Protein AF-A0A1Q2C3V3-F1 (afdb_monomer_lite)

Sequence (210 aa):
MADNNYLDQNGVLYLWQKIVAKITNMIVNKVDKVDGKGLSTNDYTTAEKTKLAGIATNANNYSHPTSSGNKHIPSGGSSGQILRWSANGTAVWGSDNNTTYADATQSTHGLMSTTDKKKLDAYPTYSSIQSTYATKSEITNMYKYCGSAASADKLPTTGQRVGDVYNIETASKYGGAGMNVAWNGSTWDPLGEIFSISTITNTWMDTNLT

Secondary structure (DSSP, 8-state):
----SS--HHHHHHHHHHHHHHHHHHHHTPPPP-TT----TT---HHHHHHHHTS-TTTT------SBTTBSS-TT--TTEEEEEEETTEEEEEE-----PPPP-SSS-SSS-HHHHHHHHTSPPHHHHHHHS--HHHHHTS-EEEEEESSGGGS-SSS--TTEEEEESS-BTTBSTTEEEEE-SSSEEESS-----PPPPHHHHHHH--

Organism: Anaerostipes hadrus (NCBI:txid649756)

Foldseek 3Di:
DDPPPDDDPVRVVVVVVVVVVVVVVCVVPDDDDDPPDDPDPDDDDPVVVVVVVPQDDPNPDDDQDPDAVSPLHHPDDDPQWDWDDDDVSDTDIDGNPPPPFDDDDCVDDTPHDVVVVVVVVPDDDPVVCVVVDPDPVRCQQAADEDEEAQAPVRPDPPDAGFRHKYFHQQADPLGHGRWIWTDRPPDTHTPDDHDDDDDDDPVNCVVPVD

Radius of gyration: 63.56 Å; chains: 1; bounding box: 95×58×186 Å

Structure (mmCIF, N/CA/C/O backbone):
data_AF-A0A1Q2C3V3-F1
#
_entry.id   AF-A0A1Q2C3V3-F1
#
loop_
_atom_site.group_PDB
_atom_site.id
_atom_site.type_symbol
_atom_site.label_atom_id
_atom_site.label_alt_id
_atom_site.label_comp_id
_atom_site.label_asym_id
_atom_site.label_entity_id
_atom_site.label_seq_id
_atom_site.pdbx_PDB_ins_code
_atom_site.Cartn_x
_atom_site.Cartn_y
_atom_site.Cartn_z
_atom_site.occupancy
_atom_site.B_iso_or_equiv
_atom_site.auth_seq_id
_atom_site.auth_comp_id
_atom_site.auth_asym_id
_atom_site.auth_atom_id
_atom_site.pdbx_PDB_model_num
ATOM 1 N N . MET A 1 1 ? -5.699 32.181 -117.162 1.00 46.66 1 MET A N 1
ATOM 2 C CA . MET A 1 1 ? -4.359 32.350 -116.564 1.00 46.66 1 MET A CA 1
ATOM 3 C C . MET A 1 1 ? -3.715 30.988 -116.696 1.00 46.66 1 MET A C 1
ATOM 5 O O . MET A 1 1 ? -4.336 30.036 -116.253 1.00 46.66 1 MET A O 1
ATOM 9 N N . ALA A 1 2 ? -2.643 30.851 -117.478 1.00 56.69 2 ALA A N 1
ATOM 10 C CA . ALA A 1 2 ? -2.057 29.536 -117.722 1.00 56.69 2 ALA A CA 1
ATOM 11 C C . ALA A 1 2 ? -1.516 28.996 -116.393 1.00 56.69 2 ALA A C 1
ATOM 13 O O . ALA A 1 2 ? -0.622 29.607 -115.808 1.00 56.69 2 ALA A O 1
ATOM 14 N N . ASP A 1 3 ? -2.104 27.899 -115.918 1.00 54.41 3 ASP A N 1
ATOM 15 C CA . ASP A 1 3 ? -1.594 27.120 -114.796 1.00 54.41 3 ASP A CA 1
ATOM 16 C C . ASP A 1 3 ? -0.246 26.536 -115.221 1.00 54.41 3 ASP A C 1
ATOM 18 O O . ASP A 1 3 ? -0.153 25.469 -115.832 1.00 54.41 3 ASP A O 1
ATOM 22 N N . ASN A 1 4 ? 0.823 27.287 -114.971 1.00 61.41 4 ASN A N 1
ATOM 23 C CA . ASN A 1 4 ? 2.164 26.770 -115.151 1.00 61.41 4 ASN A CA 1
ATOM 24 C C . ASN A 1 4 ? 2.393 25.722 -114.061 1.00 61.41 4 ASN A C 1
ATOM 26 O O . ASN A 1 4 ? 2.666 26.050 -112.910 1.00 61.41 4 ASN A O 1
ATOM 30 N N . ASN A 1 5 ? 2.323 24.450 -114.454 1.00 71.62 5 ASN A N 1
ATOM 31 C CA . ASN A 1 5 ? 2.628 23.278 -113.625 1.00 71.62 5 ASN A CA 1
ATOM 32 C C . ASN A 1 5 ? 4.102 23.202 -113.159 1.00 71.62 5 ASN A C 1
ATOM 34 O O . ASN A 1 5 ? 4.543 22.159 -112.678 1.00 71.62 5 ASN A O 1
ATOM 38 N N . TYR A 1 6 ? 4.883 24.277 -113.315 1.00 77.25 6 TYR A N 1
ATOM 39 C CA . TYR A 1 6 ? 6.323 24.313 -113.078 1.00 77.25 6 TYR A CA 1
ATOM 40 C C . TYR A 1 6 ? 6.751 25.661 -112.482 1.00 77.25 6 TYR A C 1
ATOM 42 O O . TYR A 1 6 ? 6.227 26.712 -112.851 1.00 77.25 6 TYR A O 1
ATOM 50 N N . LEU A 1 7 ? 7.722 25.619 -111.565 1.00 84.38 7 LEU A N 1
ATOM 51 C CA . LEU A 1 7 ? 8.338 26.806 -110.967 1.00 84.38 7 LEU A CA 1
ATOM 52 C C . LEU A 1 7 ? 9.271 27.489 -111.976 1.00 84.38 7 LEU A C 1
ATOM 54 O O . LEU A 1 7 ? 10.021 26.814 -112.681 1.00 84.38 7 LEU A O 1
ATOM 58 N N . ASP A 1 8 ? 9.261 28.821 -112.014 1.00 86.94 8 ASP A N 1
ATOM 59 C CA . ASP A 1 8 ? 10.249 29.591 -112.768 1.00 86.94 8 ASP A CA 1
ATOM 60 C C . ASP A 1 8 ? 11.621 29.587 -112.062 1.00 86.94 8 ASP A C 1
ATOM 62 O O . ASP A 1 8 ? 11.785 29.085 -110.946 1.00 86.94 8 ASP A O 1
ATOM 66 N N . GLN A 1 9 ? 12.642 30.152 -112.708 1.00 88.31 9 GLN A N 1
ATOM 67 C CA . GLN A 1 9 ? 14.006 30.168 -112.171 1.00 88.31 9 GLN A CA 1
ATOM 68 C C . GLN A 1 9 ? 14.102 30.857 -110.795 1.00 88.31 9 GLN A C 1
ATOM 70 O O . GLN A 1 9 ? 14.849 30.398 -109.926 1.00 88.31 9 GLN A O 1
ATOM 75 N N . ASN A 1 10 ? 13.321 31.919 -110.571 1.00 89.25 10 ASN A N 1
ATOM 76 C CA . ASN A 1 10 ? 13.273 32.634 -109.294 1.00 89.25 10 ASN A CA 1
ATOM 77 C C . ASN A 1 10 ? 12.612 31.785 -108.198 1.00 89.25 10 ASN A C 1
ATOM 79 O O . ASN A 1 10 ? 13.105 31.735 -107.069 1.00 89.25 10 ASN A O 1
ATOM 83 N N . GLY A 1 11 ? 11.538 31.069 -108.531 1.00 89.56 11 GLY A N 1
ATOM 84 C CA . GLY A 1 11 ? 10.848 30.137 -107.646 1.00 89.56 11 GLY A CA 1
ATOM 85 C C . GLY A 1 11 ? 11.726 28.952 -107.248 1.00 89.56 11 GLY A C 1
ATOM 86 O O . GLY A 1 11 ? 11.772 28.594 -106.069 1.00 89.56 11 GLY A O 1
ATOM 87 N N . VAL A 1 12 ? 12.488 28.390 -108.194 1.00 91.12 12 VAL A N 1
ATOM 88 C CA . VAL A 1 12 ? 13.479 27.335 -107.914 1.00 91.12 12 VAL A CA 1
ATOM 89 C C . VAL A 1 12 ? 14.574 27.848 -106.974 1.00 91.12 12 VAL A C 1
ATOM 91 O O . VAL A 1 12 ? 14.900 27.175 -105.994 1.00 91.12 12 VAL A O 1
ATOM 94 N N . LEU A 1 13 ? 15.112 29.050 -107.213 1.00 93.94 13 LEU A N 1
ATOM 95 C CA . LEU A 1 13 ? 16.146 29.645 -106.362 1.00 93.94 13 LEU A CA 1
ATOM 96 C C . LEU A 1 13 ? 15.639 29.916 -104.937 1.00 93.94 13 LEU A C 1
ATOM 98 O O . LEU A 1 13 ? 16.328 29.597 -103.967 1.00 93.94 13 LEU A O 1
ATOM 102 N N . TYR A 1 14 ? 14.426 30.455 -104.796 1.00 93.56 14 TYR A N 1
ATOM 103 C CA . TYR A 1 14 ? 13.808 30.699 -103.492 1.00 93.56 14 TYR A CA 1
ATOM 104 C C . TYR A 1 14 ? 13.583 29.396 -102.715 1.00 93.56 14 TYR A C 1
ATOM 106 O O . TYR A 1 14 ? 13.920 29.304 -101.530 1.00 93.56 14 TYR A O 1
ATOM 114 N N . LEU A 1 15 ? 13.058 28.365 -103.385 1.00 93.81 15 LEU A N 1
ATOM 115 C CA . LEU A 1 15 ? 12.857 27.049 -102.786 1.00 93.81 15 LEU A CA 1
ATOM 116 C C . LEU A 1 15 ? 14.189 26.432 -102.341 1.00 93.81 15 LEU A C 1
ATOM 118 O O . LEU A 1 15 ? 14.289 25.946 -101.214 1.00 93.81 15 LEU A O 1
ATOM 122 N N . TRP A 1 16 ? 15.226 26.506 -103.180 1.00 96.00 16 TRP A N 1
ATOM 123 C CA . TRP A 1 16 ? 16.567 26.030 -102.839 1.00 96.00 16 TRP A CA 1
ATOM 124 C C . TRP A 1 16 ? 17.128 26.744 -101.607 1.00 96.00 16 TRP A C 1
ATOM 126 O O . TRP A 1 16 ? 17.559 26.087 -100.661 1.00 96.00 16 TRP A O 1
ATOM 136 N N . GLN A 1 17 ? 17.047 28.076 -101.554 1.00 96.50 17 GLN A N 1
ATOM 137 C CA . GLN A 1 17 ? 17.489 28.850 -100.390 1.00 96.50 17 GLN A CA 1
ATOM 138 C C . GLN A 1 17 ? 16.740 28.451 -99.109 1.00 96.50 17 GLN A C 1
ATOM 140 O O . GLN A 1 17 ? 17.360 28.314 -98.054 1.00 96.50 17 GLN A O 1
ATOM 145 N N . LYS A 1 18 ? 15.425 28.203 -99.185 1.00 95.62 18 LYS A N 1
ATOM 146 C CA . LYS A 1 18 ? 14.621 27.726 -98.045 1.00 95.62 18 LYS A CA 1
ATOM 147 C C . LYS A 1 18 ? 15.026 26.326 -97.585 1.00 95.62 18 LYS A C 1
ATOM 149 O O . LYS A 1 18 ? 15.103 26.091 -96.379 1.00 95.62 18 LYS A O 1
ATOM 154 N N . ILE A 1 19 ? 15.294 25.413 -98.518 1.00 96.25 19 ILE A N 1
ATOM 155 C CA . ILE A 1 19 ? 15.760 24.052 -98.215 1.00 96.25 19 ILE A CA 1
ATOM 156 C C . ILE A 1 19 ? 17.129 24.106 -97.540 1.00 96.25 19 ILE A C 1
ATOM 158 O O . ILE A 1 19 ? 17.296 23.532 -96.465 1.00 96.25 19 ILE A O 1
ATOM 162 N N . VAL A 1 20 ? 18.076 24.844 -98.124 1.00 96.62 20 VAL A N 1
ATOM 163 C CA . VAL A 1 20 ? 19.420 25.027 -97.563 1.00 96.62 20 VAL A CA 1
ATOM 164 C C . VAL A 1 20 ? 19.329 25.617 -96.159 1.00 96.62 20 VAL A C 1
ATOM 166 O O . VAL A 1 20 ? 19.910 25.063 -95.231 1.00 96.62 20 VAL A O 1
ATOM 169 N N . ALA A 1 21 ? 18.536 26.672 -95.958 1.00 96.25 21 ALA A N 1
ATOM 170 C CA . ALA A 1 21 ? 18.349 27.272 -94.639 1.00 96.25 21 ALA A CA 1
ATOM 171 C C . ALA A 1 21 ? 17.779 26.277 -93.611 1.00 96.25 21 ALA A C 1
ATOM 173 O O . ALA A 1 21 ? 18.248 26.228 -92.473 1.00 96.25 21 ALA A O 1
ATOM 174 N N . LYS A 1 22 ? 16.799 25.451 -94.005 1.00 95.94 22 LYS A N 1
ATOM 175 C CA . LYS A 1 22 ? 16.187 24.448 -93.121 1.00 95.94 22 LYS A CA 1
ATOM 176 C C . LYS A 1 22 ? 17.167 23.334 -92.747 1.00 95.94 22 LYS A C 1
ATOM 178 O O . LYS A 1 22 ? 17.246 22.972 -91.576 1.00 95.94 22 LYS A O 1
ATOM 183 N N . ILE A 1 23 ? 17.930 22.827 -93.714 1.00 96.00 23 ILE A N 1
ATOM 184 C CA . ILE A 1 23 ? 18.949 21.795 -93.483 1.00 96.00 23 ILE A CA 1
ATOM 185 C C . ILE A 1 23 ? 20.054 22.337 -92.576 1.00 96.00 23 ILE A C 1
ATOM 187 O O . ILE A 1 23 ? 20.397 21.696 -91.586 1.00 96.00 23 ILE A O 1
ATOM 191 N N . THR A 1 24 ? 20.560 23.540 -92.851 1.00 96.12 24 THR A N 1
ATOM 192 C CA . THR A 1 24 ? 21.580 24.180 -92.012 1.00 96.12 24 THR A CA 1
ATOM 193 C C . THR A 1 24 ? 21.087 24.355 -90.576 1.00 96.12 24 THR A C 1
ATOM 195 O O . THR A 1 24 ? 21.814 24.035 -89.639 1.00 96.12 24 THR A O 1
ATOM 198 N N . ASN A 1 25 ? 19.837 24.786 -90.380 1.00 95.00 25 ASN A N 1
ATOM 199 C CA . ASN A 1 25 ? 19.266 24.939 -89.042 1.00 95.00 25 ASN A CA 1
ATOM 200 C C . ASN A 1 25 ? 19.139 23.598 -88.300 1.00 95.00 25 ASN A C 1
ATOM 202 O O . ASN A 1 25 ? 19.487 23.511 -87.125 1.00 95.00 25 ASN A O 1
ATOM 206 N N . MET A 1 26 ? 18.705 22.539 -88.990 1.00 92.94 26 MET A N 1
ATOM 207 C CA . MET A 1 26 ? 18.668 21.195 -88.412 1.00 92.94 26 MET A CA 1
ATOM 208 C C . MET A 1 26 ? 20.059 20.699 -88.019 1.00 92.94 26 MET A C 1
ATOM 210 O O . MET A 1 26 ? 20.196 20.061 -86.982 1.00 92.94 26 MET A O 1
ATOM 214 N N . ILE A 1 27 ? 21.085 20.986 -88.826 1.00 91.75 27 ILE A N 1
ATOM 215 C CA . ILE A 1 27 ? 22.456 20.553 -88.547 1.00 91.75 27 ILE A CA 1
ATOM 216 C C . ILE A 1 27 ? 23.025 21.275 -87.326 1.00 91.75 27 ILE A C 1
ATOM 218 O O . ILE A 1 27 ? 23.625 20.625 -86.481 1.00 91.75 27 ILE A O 1
ATOM 222 N N . VAL A 1 28 ? 22.823 22.589 -87.207 1.00 91.25 28 VAL A N 1
ATOM 223 C CA . VAL A 1 28 ? 23.347 23.377 -86.076 1.00 91.25 28 VAL A CA 1
ATOM 22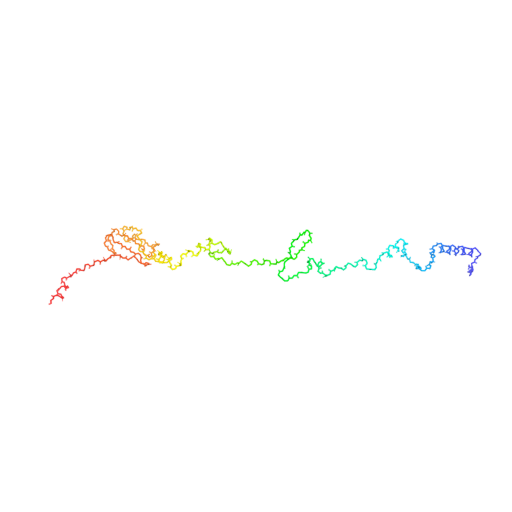4 C C . VAL A 1 28 ? 22.697 22.977 -84.749 1.00 91.25 28 VAL A C 1
ATOM 226 O O . VAL A 1 28 ? 23.356 22.987 -83.716 1.00 91.25 28 VAL A O 1
ATOM 229 N N . ASN A 1 29 ? 21.418 22.601 -84.776 1.00 87.75 29 ASN A N 1
ATOM 230 C CA . ASN A 1 29 ? 20.670 22.230 -83.574 1.00 87.75 29 ASN A CA 1
ATOM 231 C C . ASN A 1 29 ? 20.752 20.739 -83.235 1.00 87.75 29 ASN A C 1
ATOM 233 O O . ASN A 1 29 ? 20.165 20.301 -82.243 1.00 87.75 29 ASN A O 1
ATOM 237 N N . LYS A 1 30 ? 21.431 19.937 -84.062 1.00 88.25 30 LYS A N 1
ATOM 238 C CA . LYS A 1 30 ? 21.598 18.518 -83.774 1.00 88.25 30 LYS A CA 1
ATOM 239 C C . LYS A 1 30 ? 22.649 18.342 -82.680 1.00 88.25 30 LYS A C 1
ATOM 241 O O . LYS A 1 30 ? 23.647 19.053 -82.630 1.00 88.25 30 LYS A O 1
ATOM 246 N N . VAL A 1 31 ? 22.435 17.345 -81.836 1.00 84.31 31 VAL A N 1
ATOM 247 C CA . VAL A 1 31 ? 23.460 16.856 -80.915 1.00 84.31 31 VAL A CA 1
ATOM 248 C C . VAL A 1 31 ? 24.086 15.623 -81.553 1.00 84.31 31 VAL A C 1
ATOM 250 O O . VAL A 1 31 ? 23.371 14.693 -81.934 1.00 84.31 31 VAL A O 1
ATOM 253 N N . ASP A 1 32 ? 25.410 15.619 -81.702 1.00 84.44 32 ASP A N 1
ATOM 254 C CA . ASP A 1 32 ? 26.123 14.467 -82.249 1.00 84.44 32 ASP A CA 1
ATOM 255 C C . ASP A 1 32 ? 26.112 13.299 -81.258 1.00 84.44 32 ASP A C 1
ATOM 257 O O . ASP A 1 32 ? 26.294 13.458 -80.047 1.00 84.44 32 ASP A O 1
ATOM 261 N N . LYS A 1 33 ? 25.903 12.090 -81.781 1.00 83.25 33 LYS A N 1
ATOM 262 C CA . LYS A 1 33 ? 25.972 10.869 -80.980 1.00 83.25 33 LYS A CA 1
ATOM 263 C C . LYS A 1 33 ? 27.428 10.577 -80.618 1.00 83.25 33 LYS A C 1
ATOM 265 O O . LYS A 1 33 ? 28.302 10.600 -81.478 1.00 83.25 33 LYS A O 1
ATOM 270 N N . VAL A 1 34 ? 27.655 10.208 -79.362 1.00 80.75 34 VAL A N 1
ATOM 271 C CA . VAL A 1 34 ? 28.928 9.653 -78.885 1.00 80.75 34 VAL A CA 1
ATOM 272 C C . VAL A 1 34 ? 28.728 8.172 -78.561 1.00 80.75 34 VAL A C 1
ATOM 274 O O . VAL A 1 34 ? 27.698 7.799 -77.991 1.00 80.75 34 VAL A O 1
ATOM 277 N N . ASP A 1 35 ? 29.697 7.326 -78.911 1.00 81.00 35 ASP A N 1
ATOM 278 C CA . ASP A 1 35 ? 29.647 5.890 -78.621 1.00 81.00 35 ASP A CA 1
ATOM 279 C C . ASP A 1 35 ? 29.455 5.612 -77.123 1.00 81.00 35 ASP A C 1
ATOM 281 O O . ASP A 1 35 ? 30.003 6.291 -76.252 1.00 81.00 35 ASP A O 1
ATOM 285 N N . GLY A 1 36 ? 28.603 4.631 -76.817 1.00 75.94 36 GLY A N 1
ATOM 286 C CA . GLY A 1 36 ? 28.217 4.295 -75.444 1.00 75.94 36 GLY A CA 1
ATOM 287 C C . GLY A 1 36 ? 27.249 5.283 -74.775 1.00 75.94 36 GLY A C 1
ATOM 288 O O . GLY A 1 36 ? 26.899 5.078 -73.613 1.00 75.94 36 GLY A O 1
ATOM 289 N N . LYS A 1 37 ? 26.781 6.331 -75.477 1.00 72.31 37 LYS A N 1
ATOM 290 C CA . LYS A 1 37 ? 25.779 7.286 -74.968 1.00 72.31 37 LYS A CA 1
ATOM 291 C C . LYS A 1 37 ? 24.466 7.236 -75.768 1.00 72.31 37 LYS A C 1
ATOM 293 O O . LYS A 1 37 ? 24.447 7.110 -77.001 1.00 72.31 37 LYS A O 1
ATOM 298 N N . GLY A 1 38 ? 23.348 7.311 -75.046 1.00 75.69 38 GLY A N 1
ATOM 299 C CA . GLY A 1 38 ? 22.027 7.569 -75.622 1.00 75.69 38 GLY A CA 1
ATOM 300 C C . GLY A 1 38 ? 21.854 9.065 -75.893 1.00 75.69 38 GLY A C 1
ATOM 301 O O . GLY A 1 38 ? 22.435 9.869 -75.181 1.00 75.69 38 GLY A O 1
ATOM 302 N N . LEU A 1 39 ? 21.083 9.438 -76.917 1.00 76.50 39 LEU A N 1
ATOM 303 C CA . LEU A 1 39 ? 20.634 10.822 -77.105 1.00 76.50 39 LEU A CA 1
ATOM 304 C C . LEU A 1 39 ? 19.368 10.989 -76.262 1.00 76.50 39 LEU A C 1
ATOM 306 O O . LEU A 1 39 ? 18.289 10.585 -76.693 1.00 76.50 39 LEU A O 1
ATOM 310 N N . SER A 1 40 ? 19.507 11.481 -75.033 1.00 74.12 40 SER A N 1
ATOM 311 C CA . SER A 1 40 ? 18.379 11.656 -74.117 1.00 74.12 40 SER A CA 1
ATOM 312 C C . SER A 1 40 ? 18.385 13.048 -73.494 1.00 74.12 40 SER A C 1
ATOM 314 O O . SER A 1 40 ? 19.434 13.662 -73.333 1.00 74.12 40 SER A O 1
ATOM 316 N N . THR A 1 41 ? 17.216 13.544 -73.087 1.00 69.19 41 THR A N 1
ATOM 317 C CA . THR A 1 41 ? 17.097 14.813 -72.344 1.00 69.19 41 THR A CA 1
ATOM 318 C C . THR A 1 41 ? 17.734 14.741 -70.946 1.00 69.19 41 THR A C 1
ATOM 320 O O . THR A 1 41 ? 17.896 15.767 -70.297 1.00 69.19 41 THR A O 1
ATOM 323 N N . ASN A 1 42 ? 18.101 13.541 -70.475 1.00 68.06 42 ASN A N 1
ATOM 324 C CA . ASN A 1 42 ? 18.527 13.262 -69.101 1.00 68.06 42 ASN A CA 1
ATOM 325 C C . ASN A 1 42 ? 19.966 12.720 -69.034 1.00 68.06 42 ASN A C 1
ATOM 327 O O . ASN A 1 42 ? 20.265 11.804 -68.265 1.00 68.06 42 ASN A O 1
ATOM 331 N N . ASP A 1 43 ? 20.868 13.250 -69.858 1.00 78.00 43 ASP A N 1
ATOM 332 C CA . ASP A 1 43 ? 22.275 12.865 -69.800 1.00 78.00 43 ASP A CA 1
ATOM 333 C C . ASP A 1 43 ? 22.931 13.432 -68.531 1.00 78.00 43 ASP A C 1
ATOM 335 O O . ASP A 1 43 ? 23.157 14.634 -68.412 1.00 78.00 43 ASP A O 1
ATOM 339 N N . TYR A 1 44 ? 23.275 12.554 -67.583 1.00 79.44 44 TYR A N 1
ATOM 340 C CA . TYR A 1 44 ? 24.060 12.944 -66.409 1.00 79.44 44 TYR A CA 1
ATOM 341 C C . TYR A 1 44 ? 25.408 13.542 -66.824 1.00 79.44 44 TYR A C 1
ATOM 343 O O . TYR A 1 44 ? 26.137 12.971 -67.651 1.00 79.44 44 TYR A O 1
ATOM 351 N N . THR A 1 45 ? 25.783 14.641 -66.175 1.00 83.81 45 THR A N 1
ATOM 352 C CA . THR A 1 45 ? 27.119 15.227 -66.275 1.00 83.81 45 THR A CA 1
ATOM 353 C C . THR A 1 45 ? 28.184 14.235 -65.802 1.00 83.81 45 THR A C 1
ATOM 355 O O . THR A 1 45 ? 27.921 13.321 -65.015 1.00 83.81 45 THR A O 1
ATOM 358 N N . THR A 1 46 ? 29.434 14.423 -66.236 1.00 83.44 46 THR A N 1
ATOM 359 C CA . THR A 1 46 ? 30.565 13.612 -65.752 1.00 83.44 46 THR A CA 1
ATOM 360 C C . THR A 1 46 ? 30.667 13.647 -64.225 1.00 83.44 46 THR A C 1
ATOM 362 O O . THR A 1 46 ? 30.902 1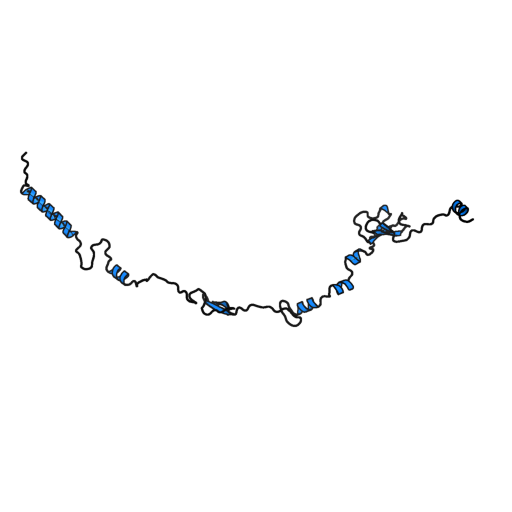2.615 -63.605 1.00 83.44 46 THR A O 1
ATOM 365 N N . ALA A 1 47 ? 30.419 14.807 -63.609 1.00 85.75 47 ALA A N 1
ATOM 366 C CA . ALA A 1 47 ? 30.447 14.964 -62.158 1.00 85.75 47 ALA A CA 1
ATOM 367 C C . ALA A 1 47 ? 29.355 14.138 -61.456 1.00 85.75 47 ALA A C 1
ATOM 369 O O . ALA A 1 47 ? 29.628 13.499 -60.441 1.00 85.75 47 ALA A O 1
ATOM 370 N N . GLU A 1 48 ? 28.136 14.114 -61.996 1.00 89.25 48 GLU A N 1
ATOM 371 C CA . GLU A 1 48 ? 27.049 13.286 -61.463 1.00 89.25 48 GLU A CA 1
ATOM 372 C C . GLU A 1 48 ? 27.350 11.801 -61.635 1.00 89.25 48 GLU A C 1
ATOM 374 O O . GLU A 1 48 ? 27.217 11.047 -60.678 1.00 89.25 48 GLU A O 1
ATOM 379 N N . LYS A 1 49 ? 27.845 11.375 -62.802 1.00 84.06 49 LYS A N 1
ATOM 380 C CA . LYS A 1 49 ? 28.222 9.971 -63.024 1.00 84.06 49 LYS A CA 1
ATOM 381 C C . LYS A 1 49 ? 29.310 9.507 -62.062 1.00 84.06 49 LYS A C 1
ATOM 383 O O . LYS A 1 49 ? 29.188 8.420 -61.508 1.00 84.06 49 LYS A O 1
ATOM 388 N N . THR A 1 50 ? 30.325 10.334 -61.807 1.00 86.25 50 THR A N 1
ATOM 389 C CA . THR A 1 50 ? 31.358 10.038 -60.804 1.00 86.25 50 THR A CA 1
ATOM 390 C C . THR A 1 50 ? 30.760 9.910 -59.405 1.00 86.25 50 THR A C 1
ATOM 392 O O . THR A 1 50 ? 31.105 8.981 -58.679 1.00 86.25 50 THR A O 1
ATOM 395 N N . LYS A 1 51 ? 29.827 10.798 -59.029 1.00 87.12 51 LYS A N 1
ATOM 396 C CA . LYS A 1 51 ? 29.125 10.709 -57.741 1.00 87.12 51 LYS A CA 1
ATOM 397 C C . LYS A 1 51 ? 28.308 9.423 -57.627 1.00 87.12 51 LYS A C 1
ATOM 399 O O . LYS A 1 51 ? 28.417 8.750 -56.611 1.00 87.12 51 LYS A O 1
ATOM 404 N N . LEU A 1 52 ? 27.535 9.064 -58.655 1.00 86.56 52 LEU A N 1
ATOM 405 C CA . LEU A 1 52 ? 26.725 7.842 -58.662 1.00 86.56 52 LEU A CA 1
ATOM 406 C C . LEU A 1 52 ? 27.593 6.578 -58.628 1.00 86.56 52 LEU A C 1
ATOM 408 O O . LEU A 1 52 ? 27.285 5.657 -57.881 1.00 86.56 52 LEU A O 1
ATOM 412 N N . ALA A 1 53 ? 28.687 6.543 -59.393 1.00 85.12 53 ALA A N 1
ATOM 413 C CA . ALA A 1 53 ? 29.609 5.407 -59.418 1.00 85.12 53 ALA A CA 1
ATOM 414 C C . ALA A 1 53 ? 30.325 5.184 -58.074 1.00 85.12 53 ALA A C 1
ATOM 416 O O . ALA A 1 53 ? 30.721 4.063 -57.770 1.00 85.12 53 ALA A O 1
ATOM 417 N N . GLY A 1 54 ? 30.480 6.237 -57.264 1.00 84.56 54 GLY A N 1
ATOM 418 C CA . GLY A 1 54 ? 31.035 6.146 -55.912 1.00 84.56 54 GLY A CA 1
ATOM 419 C C . GLY A 1 54 ? 30.062 5.602 -54.859 1.00 84.56 54 GLY A C 1
ATOM 420 O O . GLY A 1 54 ? 30.486 5.312 -53.742 1.00 84.56 54 GLY A O 1
ATOM 421 N N . ILE A 1 55 ? 28.772 5.457 -55.179 1.00 86.38 55 ILE A N 1
ATOM 422 C CA . ILE A 1 55 ? 27.778 4.905 -54.254 1.00 86.38 55 ILE A CA 1
ATOM 423 C C . ILE A 1 55 ? 27.854 3.379 -54.324 1.00 86.38 55 ILE A C 1
ATOM 425 O O . ILE A 1 55 ? 27.497 2.767 -55.328 1.00 86.38 55 ILE A O 1
ATOM 429 N N . ALA A 1 56 ? 28.308 2.757 -53.236 1.00 83.62 56 ALA A N 1
ATOM 430 C CA . ALA A 1 56 ? 28.320 1.305 -53.119 1.00 83.62 56 ALA A CA 1
ATOM 431 C C . ALA A 1 56 ? 26.898 0.723 -53.207 1.00 83.62 56 ALA A C 1
ATOM 433 O O . ALA A 1 56 ? 25.922 1.328 -52.749 1.00 83.62 56 ALA A O 1
ATOM 434 N N . THR A 1 57 ? 26.782 -0.489 -53.750 1.00 81.75 57 THR A N 1
ATOM 435 C CA . THR A 1 57 ? 25.522 -1.240 -53.763 1.00 81.75 57 THR A CA 1
ATOM 436 C C . THR A 1 57 ? 24.950 -1.314 -52.344 1.00 81.75 57 THR A C 1
ATOM 438 O O . THR A 1 57 ? 25.637 -1.750 -51.424 1.00 81.75 57 THR A O 1
ATOM 441 N N . ASN A 1 58 ? 23.686 -0.910 -52.171 1.00 80.81 58 ASN A N 1
ATOM 442 C CA . ASN A 1 58 ? 22.977 -0.858 -50.883 1.00 80.81 58 ASN A CA 1
ATOM 443 C C . ASN A 1 58 ? 23.470 0.194 -49.867 1.00 80.81 58 ASN A C 1
ATOM 445 O O . ASN A 1 58 ? 23.233 0.018 -48.675 1.00 80.81 58 ASN A O 1
ATOM 449 N N . ALA A 1 59 ? 24.079 1.307 -50.293 1.00 80.81 59 ALA A N 1
ATOM 450 C CA . ALA A 1 59 ? 24.543 2.364 -49.379 1.00 80.81 59 ALA A CA 1
ATOM 451 C C . ALA A 1 59 ? 23.484 2.890 -48.375 1.00 80.81 59 ALA A C 1
ATOM 453 O O . ALA A 1 59 ? 23.852 3.361 -47.303 1.00 80.81 59 ALA A O 1
ATOM 454 N N . ASN A 1 60 ? 22.182 2.764 -48.676 1.00 76.94 60 ASN A N 1
ATOM 455 C CA . ASN A 1 60 ? 21.084 3.183 -47.790 1.00 76.94 60 ASN A CA 1
ATOM 456 C C . ASN A 1 60 ? 20.441 2.036 -46.985 1.00 76.94 60 ASN A C 1
ATOM 458 O O . ASN A 1 60 ? 19.474 2.267 -46.262 1.00 76.94 60 ASN A O 1
ATOM 462 N N . ASN A 1 61 ? 20.923 0.797 -47.110 1.00 81.44 61 ASN A N 1
ATOM 463 C CA . ASN A 1 61 ? 20.331 -0.344 -46.417 1.00 81.44 61 ASN A CA 1
ATOM 464 C C . ASN A 1 61 ? 20.917 -0.483 -45.007 1.00 81.44 61 ASN A C 1
ATOM 466 O O . ASN A 1 61 ? 21.812 -1.295 -44.764 1.00 81.44 61 ASN A O 1
ATOM 470 N N . TYR A 1 62 ? 20.423 0.321 -44.065 1.00 79.25 62 TYR A N 1
ATOM 471 C CA . TYR A 1 62 ? 20.743 0.117 -42.657 1.00 79.25 62 TYR A CA 1
ATOM 472 C C . TYR A 1 62 ? 19.925 -1.055 -42.102 1.00 79.25 62 TYR A C 1
ATOM 474 O O . TYR A 1 62 ? 18.753 -0.909 -41.759 1.00 79.25 62 TYR A O 1
ATOM 482 N N . SER A 1 63 ? 20.554 -2.227 -41.996 1.00 77.44 63 SER A N 1
ATOM 483 C CA . SER A 1 63 ? 20.001 -3.350 -41.239 1.00 77.44 63 SER A CA 1
ATOM 484 C C . SER A 1 63 ? 20.477 -3.259 -39.795 1.00 77.44 63 SER A C 1
ATOM 486 O O . SER A 1 63 ? 21.657 -3.464 -39.506 1.00 77.44 63 SER A O 1
ATOM 488 N N . HIS A 1 64 ? 19.557 -2.976 -38.878 1.00 73.19 64 HIS A N 1
ATOM 489 C CA . HIS A 1 64 ? 19.878 -2.945 -37.459 1.00 73.19 64 HIS A CA 1
ATOM 490 C C . HIS A 1 64 ? 20.268 -4.355 -36.978 1.00 73.19 64 HIS A C 1
ATOM 492 O O . HIS A 1 64 ? 19.503 -5.301 -37.203 1.00 73.19 64 HIS A O 1
ATOM 498 N N . PRO A 1 65 ? 21.424 -4.547 -36.320 1.00 75.19 65 PRO A N 1
ATOM 499 C CA . PRO A 1 65 ? 21.819 -5.884 -35.904 1.00 75.19 65 PRO A CA 1
ATOM 500 C C . PRO A 1 65 ? 20.870 -6.416 -34.817 1.00 75.19 65 PRO A C 1
ATOM 502 O O . PRO A 1 65 ? 20.387 -5.673 -33.962 1.00 75.19 65 PRO A O 1
ATOM 505 N N . THR A 1 66 ? 20.571 -7.713 -34.856 1.00 67.44 66 THR A N 1
ATOM 506 C CA . THR A 1 66 ? 19.610 -8.370 -33.945 1.00 67.44 66 THR A CA 1
ATOM 5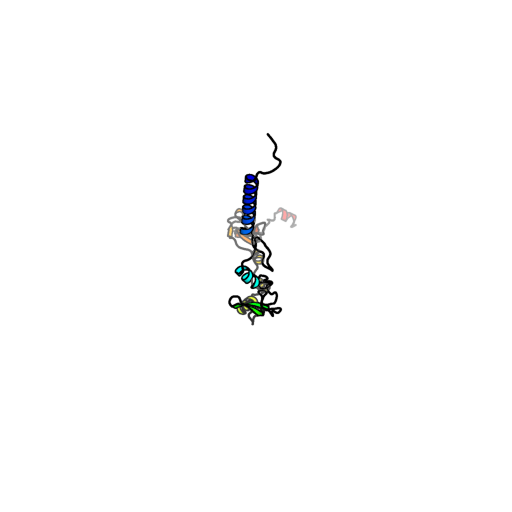07 C C . THR A 1 66 ? 20.289 -9.237 -32.883 1.00 67.44 66 THR A C 1
ATOM 509 O O . THR A 1 66 ? 19.612 -9.869 -32.060 1.00 67.44 66 THR A O 1
ATOM 512 N N . SER A 1 67 ? 21.623 -9.251 -32.880 1.00 66.19 67 SER A N 1
ATOM 513 C CA . SER A 1 67 ? 22.463 -9.856 -31.855 1.00 66.19 67 SER A CA 1
ATOM 514 C C . SER A 1 67 ? 22.334 -9.130 -30.519 1.00 66.19 67 SER A C 1
ATOM 516 O O . SER A 1 67 ? 21.912 -7.974 -30.419 1.00 66.19 67 SER A O 1
ATOM 518 N N . SER A 1 68 ? 22.684 -9.840 -29.458 1.00 54.84 68 SER A N 1
ATOM 519 C CA . SER A 1 68 ? 22.720 -9.281 -28.115 1.00 54.84 68 SER A CA 1
ATOM 520 C C . SER A 1 68 ? 23.740 -8.132 -28.019 1.00 54.84 68 SER A C 1
ATOM 522 O O . SER A 1 68 ? 24.799 -8.210 -28.634 1.00 54.84 68 SER A O 1
ATOM 524 N N . GLY A 1 69 ? 23.410 -7.056 -27.292 1.00 61.91 69 GLY A N 1
ATOM 525 C CA . GLY A 1 69 ? 24.144 -5.780 -27.321 1.00 61.91 69 GLY A CA 1
ATOM 526 C C . GLY A 1 69 ? 23.666 -4.801 -28.405 1.00 61.91 69 GLY A C 1
ATOM 527 O O . GLY A 1 69 ? 23.795 -3.593 -28.227 1.00 61.91 69 GLY A O 1
ATOM 528 N N . ASN A 1 70 ? 23.058 -5.299 -29.489 1.00 64.38 70 ASN A N 1
ATOM 529 C CA . ASN A 1 70 ? 22.391 -4.470 -30.498 1.00 64.38 70 ASN A CA 1
ATOM 530 C C . ASN A 1 70 ? 20.892 -4.364 -30.236 1.00 64.38 70 ASN A C 1
ATOM 532 O O . ASN A 1 70 ? 20.328 -3.288 -30.362 1.00 64.38 70 ASN A O 1
ATOM 536 N N . LYS A 1 71 ? 20.248 -5.423 -29.735 1.00 60.28 71 LYS A N 1
ATOM 537 C CA . LYS A 1 71 ? 19.074 -5.223 -28.870 1.00 60.28 71 LYS A CA 1
ATOM 538 C C . LYS A 1 71 ? 19.557 -4.355 -27.707 1.00 60.28 71 LYS A C 1
ATOM 540 O O . LYS A 1 71 ? 20.646 -4.624 -27.215 1.00 60.28 71 LYS A O 1
ATOM 545 N N . HIS A 1 72 ? 18.805 -3.351 -27.264 1.00 70.88 72 HIS A N 1
ATOM 546 C CA . HIS A 1 72 ? 19.176 -2.416 -26.179 1.00 70.88 72 HIS A CA 1
ATOM 547 C C . HIS A 1 72 ? 19.376 -3.072 -24.784 1.00 70.88 72 HIS A C 1
ATOM 549 O O . HIS A 1 72 ? 19.196 -2.442 -23.748 1.00 70.88 72 HIS A O 1
ATOM 555 N N . ILE A 1 73 ? 19.728 -4.355 -24.763 1.00 75.69 73 ILE A N 1
ATOM 556 C CA . ILE A 1 73 ? 19.947 -5.265 -23.658 1.00 75.69 73 ILE A CA 1
ATOM 557 C C . ILE A 1 73 ? 21.324 -5.933 -23.896 1.00 75.69 73 ILE A C 1
ATOM 559 O O . ILE A 1 73 ? 21.526 -6.546 -24.954 1.00 75.69 73 ILE A O 1
ATOM 563 N N . PRO A 1 74 ? 22.275 -5.847 -22.947 1.00 82.19 74 PRO A N 1
ATOM 564 C CA . PRO A 1 74 ? 23.572 -6.520 -23.030 1.00 82.19 74 PRO A CA 1
ATOM 565 C C . PRO A 1 74 ? 23.458 -8.033 -23.267 1.00 82.19 74 PRO A C 1
ATOM 567 O O . PRO A 1 74 ? 22.528 -8.692 -22.798 1.00 82.19 74 PRO A O 1
ATOM 570 N N . SER A 1 75 ? 24.435 -8.616 -23.959 1.00 81.38 75 SER A N 1
ATOM 571 C CA . SER A 1 75 ? 24.551 -10.070 -24.132 1.00 81.38 75 SER A CA 1
ATOM 572 C C . SER A 1 75 ? 24.915 -10.814 -22.851 1.00 81.38 75 SER A C 1
ATOM 574 O O . SER A 1 75 ? 25.492 -10.231 -21.940 1.00 81.38 75 SER A O 1
ATOM 576 N N . GLY A 1 76 ? 24.635 -12.121 -22.813 1.00 86.19 76 GLY A N 1
ATOM 577 C CA . GLY A 1 76 ? 25.109 -13.010 -21.744 1.00 86.19 76 GLY A CA 1
ATOM 578 C C . GLY A 1 76 ? 24.273 -13.005 -20.461 1.00 86.19 76 GLY A C 1
ATOM 579 O O . GLY A 1 76 ? 24.736 -13.516 -19.446 1.00 86.19 76 GLY A O 1
ATOM 580 N N . GLY A 1 77 ? 23.060 -12.447 -20.492 1.00 88.94 77 GLY A N 1
ATOM 581 C CA . GLY A 1 77 ? 22.133 -12.524 -19.363 1.00 88.94 77 GLY A CA 1
ATOM 582 C C . GLY A 1 77 ? 21.700 -13.959 -19.066 1.00 88.94 77 GLY A C 1
ATOM 583 O O . GLY A 1 77 ? 21.525 -14.767 -19.978 1.00 88.94 77 GLY A O 1
ATOM 584 N N . SER A 1 78 ? 21.514 -14.258 -17.786 1.00 91.25 78 SER A N 1
ATOM 585 C CA . SER A 1 78 ? 20.994 -15.529 -17.272 1.00 91.25 78 SER A CA 1
ATOM 586 C C . SER A 1 78 ? 19.728 -15.305 -16.440 1.00 91.25 78 SER A C 1
ATOM 588 O O . SER A 1 78 ? 19.449 -14.187 -16.008 1.00 91.25 78 SER A O 1
ATOM 590 N N . SER A 1 79 ? 18.954 -16.370 -16.200 1.00 90.69 79 SER A N 1
ATOM 591 C CA . SER A 1 79 ? 17.813 -16.316 -15.273 1.00 90.69 79 SER A CA 1
ATOM 592 C C . SER A 1 79 ? 18.264 -15.863 -13.877 1.00 90.69 79 SER A C 1
ATOM 594 O O . SER A 1 79 ? 19.354 -16.223 -13.434 1.00 90.69 79 SER A O 1
ATOM 596 N N . GLY A 1 80 ? 17.436 -15.069 -13.193 1.00 88.25 80 GLY A N 1
ATOM 597 C CA . GLY A 1 80 ? 17.782 -14.483 -11.894 1.00 88.25 80 GLY A CA 1
ATOM 598 C C . GLY A 1 80 ? 18.769 -13.313 -11.983 1.00 88.25 80 GLY A C 1
ATOM 599 O O . GLY A 1 80 ? 19.486 -13.044 -11.022 1.00 88.25 80 GLY A O 1
ATOM 600 N N . GLN A 1 81 ? 18.843 -12.626 -13.127 1.00 92.25 81 GLN A N 1
ATOM 601 C CA . GLN A 1 81 ? 19.590 -11.379 -13.287 1.00 92.25 81 GLN A CA 1
ATOM 602 C C . GLN A 1 81 ? 18.675 -10.246 -13.754 1.00 92.25 81 GLN A C 1
ATOM 604 O O . GLN A 1 81 ? 17.734 -10.455 -14.517 1.00 92.25 81 GLN A O 1
ATOM 609 N N . ILE A 1 82 ? 19.006 -9.028 -13.336 1.00 91.19 82 ILE A N 1
ATOM 610 C CA . ILE A 1 82 ? 18.364 -7.788 -13.774 1.00 91.19 82 ILE A CA 1
ATOM 611 C C . ILE A 1 82 ? 19.392 -6.858 -14.415 1.00 91.19 82 ILE A C 1
ATOM 613 O O . ILE A 1 82 ? 20.591 -6.936 -14.129 1.00 91.19 82 ILE A O 1
ATOM 617 N N . LEU A 1 83 ? 18.919 -5.952 -15.270 1.00 91.00 83 LEU A N 1
ATOM 618 C CA . LEU A 1 83 ? 19.751 -4.882 -15.806 1.00 91.00 83 LEU A CA 1
ATOM 619 C C . LEU A 1 83 ? 19.979 -3.820 -14.742 1.00 91.00 83 LEU A C 1
ATOM 621 O O . LEU A 1 83 ? 19.036 -3.244 -14.203 1.00 91.00 83 LEU A O 1
ATOM 625 N N . ARG A 1 84 ? 21.249 -3.543 -14.467 1.00 90.38 84 ARG A N 1
ATOM 626 C CA . ARG A 1 84 ? 21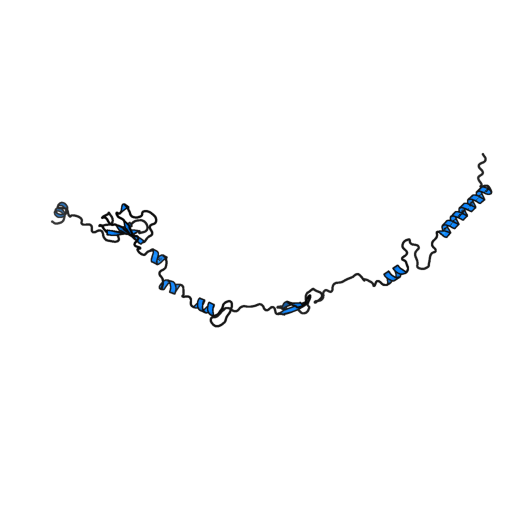.684 -2.468 -13.586 1.00 90.38 84 ARG A CA 1
ATOM 627 C C . ARG A 1 84 ? 22.377 -1.387 -14.389 1.00 90.38 84 ARG A C 1
ATOM 629 O O . ARG A 1 84 ? 23.070 -1.667 -15.365 1.00 90.38 84 ARG A O 1
ATOM 636 N N . TRP A 1 85 ? 22.201 -0.148 -13.959 1.00 88.75 85 TRP A N 1
ATOM 637 C CA . TRP A 1 85 ? 22.927 0.978 -14.523 1.00 88.75 85 TRP A CA 1
ATOM 638 C C . TRP A 1 85 ? 24.424 0.870 -14.196 1.00 88.75 85 TRP A C 1
ATOM 640 O O . TRP A 1 85 ? 24.782 0.568 -13.058 1.00 88.75 85 TRP A O 1
ATOM 650 N N . SER A 1 86 ? 25.285 1.120 -15.187 1.00 84.50 86 SER A N 1
ATOM 651 C CA . SER A 1 86 ? 26.742 1.199 -15.001 1.00 84.50 86 SER A CA 1
ATOM 652 C C . SER A 1 86 ? 27.313 2.553 -15.419 1.00 84.50 86 SER A C 1
ATOM 654 O O . SER A 1 86 ? 28.216 3.052 -14.755 1.00 84.50 86 SER A O 1
ATOM 656 N N . ALA A 1 87 ? 26.826 3.130 -16.518 1.00 81.69 87 ALA A N 1
ATOM 657 C CA . ALA A 1 87 ? 27.225 4.445 -17.015 1.00 81.69 87 ALA A CA 1
ATOM 658 C C . ALA A 1 87 ? 26.137 5.005 -17.945 1.00 81.69 87 ALA A C 1
ATOM 660 O O . ALA A 1 87 ? 25.176 4.310 -18.282 1.00 81.69 87 ALA A O 1
ATOM 661 N N . ASN A 1 88 ? 26.287 6.252 -18.399 1.00 69.75 88 ASN A N 1
ATOM 662 C CA . ASN A 1 88 ? 25.394 6.846 -19.399 1.00 69.75 88 ASN A CA 1
ATOM 663 C C . ASN A 1 88 ? 25.305 5.955 -20.648 1.00 69.75 88 ASN A C 1
ATOM 665 O O . ASN A 1 88 ? 26.308 5.722 -21.315 1.00 69.75 88 ASN A O 1
ATOM 669 N N . GLY A 1 89 ? 24.103 5.455 -20.946 1.00 76.12 89 GLY A N 1
ATOM 670 C CA . GLY A 1 89 ? 23.857 4.554 -22.077 1.00 76.12 89 GLY A CA 1
ATOM 671 C C . GLY A 1 89 ? 24.304 3.100 -21.874 1.00 76.12 89 GLY A C 1
ATOM 672 O O . GLY A 1 89 ? 24.104 2.291 -22.776 1.00 76.12 89 GLY A O 1
ATOM 673 N N . THR A 1 90 ? 24.852 2.743 -20.707 1.00 78.19 90 THR A N 1
ATOM 674 C CA . THR A 1 90 ? 25.389 1.404 -20.428 1.00 78.19 90 THR A CA 1
ATOM 675 C C . THR A 1 90 ? 24.650 0.740 -19.272 1.00 78.19 90 THR A C 1
ATOM 677 O O . THR A 1 90 ? 24.691 1.206 -18.129 1.00 78.19 90 THR A O 1
ATOM 680 N N . ALA A 1 91 ? 24.036 -0.403 -19.566 1.00 87.56 91 ALA A N 1
ATOM 681 C CA . ALA A 1 91 ? 23.517 -1.334 -18.572 1.00 87.56 91 ALA A CA 1
ATOM 682 C C . ALA A 1 91 ? 24.416 -2.575 -18.485 1.00 87.56 91 ALA A C 1
ATOM 684 O O . ALA A 1 91 ? 25.066 -2.947 -19.460 1.00 87.56 91 ALA A O 1
ATOM 685 N N . VAL A 1 92 ? 24.433 -3.229 -17.328 1.00 90.06 92 VAL A N 1
ATOM 686 C CA . VAL A 1 92 ? 25.126 -4.502 -17.093 1.00 90.06 92 VAL A CA 1
ATOM 687 C C . VAL A 1 92 ? 24.196 -5.467 -16.367 1.00 90.06 92 VAL A C 1
ATOM 689 O O . VAL A 1 92 ? 23.330 -5.044 -15.602 1.00 90.06 92 VAL A O 1
ATOM 692 N N . TRP A 1 93 ? 24.364 -6.766 -16.592 1.00 92.75 93 TRP A N 1
ATOM 693 C CA . TRP A 1 93 ? 23.633 -7.778 -15.833 1.00 92.75 93 TRP A CA 1
ATOM 694 C C . TRP A 1 93 ? 24.168 -7.872 -14.407 1.00 92.75 93 TRP A C 1
ATOM 696 O O . TRP A 1 93 ? 25.377 -7.880 -14.184 1.00 92.75 93 TRP A O 1
ATOM 706 N N . GLY A 1 94 ? 23.272 -8.002 -13.434 1.00 92.25 94 GLY A N 1
ATOM 707 C CA . GLY A 1 94 ? 23.646 -8.390 -12.081 1.00 92.25 94 GLY A CA 1
ATOM 708 C C . GLY A 1 94 ? 22.557 -9.208 -11.401 1.00 92.25 94 GLY A C 1
ATOM 709 O O . GLY A 1 94 ? 21.394 -9.121 -11.779 1.00 92.25 94 GLY A O 1
ATOM 710 N N . SER A 1 95 ? 22.942 -9.991 -10.390 1.00 91.38 95 SER A N 1
ATOM 711 C CA . SER A 1 95 ? 22.050 -10.851 -9.604 1.00 91.38 95 SER A CA 1
ATOM 712 C C . SER A 1 95 ? 20.771 -10.148 -9.152 1.00 91.38 95 SER A C 1
ATOM 714 O O . SER A 1 95 ? 20.816 -9.096 -8.508 1.00 91.38 95 SER A O 1
ATOM 716 N N . ASP A 1 96 ? 19.629 -10.740 -9.456 1.00 88.00 96 ASP A N 1
ATOM 717 C CA . ASP A 1 96 ? 18.374 -10.388 -8.820 1.00 88.00 96 ASP A CA 1
ATOM 718 C C . ASP A 1 96 ? 18.464 -10.800 -7.348 1.00 88.00 96 ASP A C 1
ATOM 720 O O . ASP A 1 96 ? 18.304 -11.967 -6.987 1.00 88.00 96 ASP A O 1
ATOM 724 N N . ASN A 1 97 ? 18.827 -9.844 -6.493 1.00 80.81 97 ASN A N 1
ATOM 725 C CA . ASN A 1 97 ? 18.833 -10.042 -5.053 1.00 80.81 97 ASN A CA 1
ATOM 726 C C . ASN A 1 97 ? 17.382 -9.929 -4.593 1.00 80.81 97 ASN A C 1
ATOM 728 O O . ASN A 1 97 ? 17.009 -8.933 -3.978 1.00 80.81 97 ASN A O 1
ATOM 732 N N . ASN A 1 98 ? 16.557 -10.915 -4.943 1.00 71.12 98 ASN A N 1
ATOM 733 C CA . ASN A 1 98 ? 15.216 -11.023 -4.405 1.00 71.12 98 ASN A CA 1
ATOM 734 C C . ASN A 1 98 ? 15.340 -11.064 -2.877 1.00 71.12 98 ASN A C 1
ATOM 736 O O . ASN A 1 98 ? 15.820 -12.054 -2.314 1.00 71.12 98 ASN A O 1
ATOM 740 N N . THR A 1 99 ? 14.989 -9.966 -2.207 1.00 72.62 99 THR A N 1
ATOM 741 C CA . THR A 1 99 ? 15.157 -9.822 -0.763 1.00 72.62 99 THR A CA 1
ATOM 742 C C . THR A 1 99 ? 14.109 -10.687 -0.073 1.00 72.62 99 THR A C 1
ATOM 744 O O . THR A 1 99 ? 13.031 -10.230 0.292 1.00 72.62 99 THR A O 1
ATOM 747 N N . THR A 1 100 ? 14.397 -11.979 0.069 1.00 78.44 100 THR A N 1
ATOM 748 C CA . THR A 1 100 ? 13.588 -12.865 0.904 1.00 78.44 100 THR A CA 1
ATOM 749 C C . THR A 1 100 ? 13.850 -12.457 2.347 1.00 78.44 100 THR A C 1
ATOM 751 O O . THR A 1 100 ? 14.914 -12.739 2.897 1.00 78.44 100 THR A O 1
ATOM 754 N N . TYR A 1 101 ? 12.918 -11.716 2.941 1.00 81.88 101 TYR A N 1
ATOM 755 C CA . TYR A 1 101 ? 13.010 -11.323 4.341 1.00 81.88 101 TYR A CA 1
ATOM 756 C C . TYR A 1 101 ? 12.653 -12.523 5.214 1.00 81.88 101 TYR A C 1
ATOM 758 O O . TYR A 1 101 ? 11.570 -13.088 5.080 1.00 81.88 101 TYR A O 1
ATOM 766 N N . ALA A 1 102 ? 13.566 -12.917 6.098 1.00 88.44 102 ALA A N 1
ATOM 767 C CA . ALA A 1 102 ? 13.268 -13.919 7.110 1.00 88.44 102 ALA A CA 1
ATOM 768 C C . ALA A 1 102 ? 12.274 -13.363 8.144 1.00 88.44 102 ALA A C 1
ATOM 770 O O . ALA A 1 102 ? 12.258 -12.159 8.435 1.00 88.44 102 ALA A O 1
ATOM 771 N N . ASP A 1 103 ? 11.482 -14.256 8.734 1.00 92.44 103 ASP A N 1
ATOM 772 C CA . ASP A 1 103 ? 10.622 -13.914 9.863 1.00 92.44 103 ASP A CA 1
ATOM 773 C C . ASP A 1 103 ? 11.453 -13.416 11.050 1.00 92.44 103 ASP A C 1
ATOM 775 O O . ASP A 1 103 ? 12.559 -13.892 11.322 1.00 92.44 103 ASP A O 1
ATOM 779 N N . ALA A 1 104 ? 10.906 -12.449 11.787 1.00 96.31 104 ALA A N 1
ATOM 780 C CA . ALA A 1 104 ? 11.557 -11.945 12.986 1.00 96.31 104 ALA A CA 1
ATOM 781 C C . ALA A 1 104 ? 11.433 -12.952 14.133 1.00 96.31 104 ALA A C 1
ATOM 783 O O . ALA A 1 104 ? 10.336 -13.390 14.492 1.00 96.31 104 ALA A O 1
ATOM 784 N N . THR A 1 105 ? 12.561 -13.254 14.768 1.00 96.00 105 THR A N 1
ATOM 785 C CA . THR A 1 105 ? 12.607 -14.059 15.990 1.00 96.00 105 THR A CA 1
ATOM 786 C C . THR A 1 105 ? 12.912 -13.160 17.189 1.00 96.00 105 THR A C 1
ATOM 788 O O . THR A 1 105 ? 13.186 -11.966 17.056 1.00 96.00 105 THR A O 1
ATOM 791 N N . GLN A 1 106 ? 12.892 -13.718 18.399 1.00 96.75 106 GLN A N 1
ATOM 792 C CA . GLN A 1 106 ? 13.315 -12.965 19.585 1.00 96.75 106 GLN A CA 1
ATOM 793 C C . GLN A 1 106 ? 14.837 -12.718 19.633 1.00 96.75 106 GLN A C 1
ATOM 795 O O . GLN A 1 106 ? 15.293 -11.886 20.419 1.00 96.75 106 GLN A O 1
ATOM 800 N N . SER A 1 107 ? 15.631 -13.413 18.812 1.00 96.75 107 SER A N 1
ATOM 801 C CA . SER A 1 107 ? 17.098 -13.318 18.776 1.00 96.75 107 SER A CA 1
ATOM 802 C C . SER A 1 107 ? 17.652 -12.715 17.483 1.00 96.75 107 SER A C 1
ATOM 804 O O . SER A 1 107 ? 18.801 -12.280 17.464 1.00 96.75 107 SER A O 1
ATOM 806 N N . THR A 1 108 ? 16.857 -12.646 16.416 1.00 95.81 108 THR A N 1
ATOM 807 C CA . THR A 1 108 ? 17.287 -12.185 15.093 1.00 95.81 108 THR A CA 1
ATOM 808 C C . THR A 1 108 ? 16.253 -11.241 14.491 1.00 95.81 108 THR A C 1
ATOM 810 O O . THR A 1 108 ? 15.057 -11.533 14.477 1.00 95.81 108 THR A O 1
ATOM 813 N N . HIS A 1 109 ? 16.722 -10.089 14.005 1.00 94.56 109 HIS A N 1
ATOM 814 C CA . HIS A 1 109 ? 15.881 -9.125 13.300 1.00 94.56 109 HIS A CA 1
ATOM 815 C C . HIS A 1 109 ? 15.372 -9.739 11.989 1.00 94.56 109 HIS A C 1
ATOM 817 O O . HIS A 1 109 ? 16.139 -10.377 11.272 1.00 94.56 109 HIS A O 1
ATOM 823 N N . GLY A 1 110 ? 14.099 -9.509 11.679 1.00 93.12 110 GLY A N 1
ATOM 824 C CA . GLY A 1 110 ? 13.478 -9.887 10.408 1.00 93.12 110 GLY A CA 1
ATOM 825 C C . GLY A 1 110 ? 12.697 -8.702 9.850 1.00 93.12 110 GLY A C 1
ATOM 82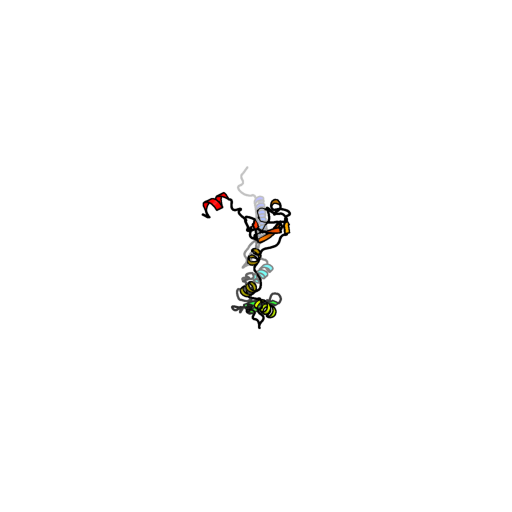6 O O . GLY A 1 110 ? 13.211 -7.587 9.801 1.00 93.12 110 GLY A O 1
ATOM 827 N N . LEU A 1 111 ? 11.421 -8.912 9.525 1.00 92.62 111 LEU A N 1
ATOM 828 C CA . LEU A 1 111 ? 10.481 -7.848 9.125 1.00 92.62 111 LEU A CA 1
ATOM 829 C C . LEU A 1 111 ? 10.162 -6.818 10.232 1.00 92.62 111 LEU A C 1
ATOM 831 O O . LEU A 1 111 ? 9.564 -5.779 9.962 1.00 92.62 111 LEU A O 1
ATOM 835 N N . MET A 1 112 ? 10.562 -7.090 11.475 1.00 95.69 112 MET A N 1
ATOM 836 C CA . MET A 1 112 ? 10.501 -6.166 12.611 1.00 95.69 112 MET A CA 1
ATOM 837 C C . MET A 1 112 ? 11.734 -6.351 13.502 1.00 95.69 112 MET A C 1
ATOM 839 O O . MET A 1 112 ? 12.478 -7.333 13.374 1.00 95.69 112 MET A O 1
ATOM 843 N N . SER A 1 113 ? 11.966 -5.411 14.420 1.00 96.19 113 SER A N 1
ATOM 844 C CA . SER A 1 113 ? 13.100 -5.508 15.335 1.00 96.19 113 SER A CA 1
ATOM 845 C C . SER A 1 113 ? 12.907 -6.631 16.366 1.00 96.19 113 SER A C 1
ATOM 847 O O . SER A 1 113 ? 11.782 -6.928 16.766 1.00 96.19 113 SER A O 1
ATOM 849 N N . THR A 1 114 ? 13.998 -7.232 16.856 1.00 97.44 114 THR A N 1
ATOM 850 C CA . THR A 1 114 ? 13.943 -8.173 17.991 1.00 97.44 114 THR A CA 1
ATOM 851 C C . THR A 1 114 ? 13.328 -7.520 19.228 1.00 97.44 114 THR A C 1
ATOM 853 O O . THR A 1 114 ? 12.607 -8.174 19.977 1.00 97.44 114 THR A O 1
ATOM 856 N N . THR A 1 115 ? 13.561 -6.218 19.422 1.00 97.50 115 THR A N 1
ATOM 857 C CA . THR A 1 115 ? 12.947 -5.409 20.481 1.00 97.50 115 THR A CA 1
ATOM 858 C C . THR A 1 115 ? 11.426 -5.397 20.368 1.00 97.50 115 THR A C 1
ATOM 860 O O . THR A 1 115 ? 10.739 -5.656 21.355 1.00 97.50 115 THR A O 1
ATOM 863 N N . ASP A 1 116 ? 10.887 -5.138 19.178 1.00 97.81 116 ASP A N 1
ATOM 864 C CA . ASP A 1 116 ? 9.438 -5.091 18.972 1.00 97.81 116 ASP A CA 1
ATOM 865 C C . ASP A 1 116 ? 8.825 -6.488 19.003 1.00 97.81 116 ASP A C 1
ATOM 867 O O . ASP A 1 116 ? 7.756 -6.670 19.583 1.00 97.81 116 ASP A O 1
ATOM 871 N N . LYS A 1 117 ? 9.529 -7.500 18.481 1.00 97.25 117 LYS A N 1
ATOM 872 C CA . LYS A 1 117 ? 9.087 -8.894 18.571 1.00 97.25 117 LYS A CA 1
ATOM 873 C C . LYS A 1 117 ? 8.982 -9.365 20.021 1.00 97.25 117 LYS A C 1
ATOM 875 O O . LYS A 1 117 ? 7.985 -9.979 20.380 1.00 97.25 117 LYS A O 1
ATOM 880 N N . LYS A 1 118 ? 9.958 -9.029 20.872 1.00 97.44 118 LYS A N 1
ATOM 881 C CA . LYS A 1 118 ? 9.903 -9.329 22.314 1.00 97.44 118 LYS A CA 1
ATOM 882 C C . LYS A 1 118 ? 8.730 -8.641 23.001 1.00 97.44 118 LYS A C 1
ATOM 884 O O . LYS A 1 118 ? 8.074 -9.265 23.824 1.00 97.44 118 LYS A O 1
ATOM 889 N N . LYS A 1 119 ? 8.450 -7.376 22.668 1.00 96.81 119 LYS A N 1
ATOM 890 C CA . LYS A 1 119 ? 7.277 -6.669 23.205 1.00 96.81 119 LYS A CA 1
ATOM 891 C C . LYS A 1 119 ? 5.981 -7.349 22.779 1.00 96.81 119 LYS A C 1
ATOM 893 O O . LYS A 1 119 ? 5.114 -7.536 23.620 1.00 96.81 119 LYS A O 1
ATOM 898 N N . LEU A 1 120 ? 5.872 -7.732 21.505 1.00 95.75 120 LEU A N 1
ATOM 899 C CA . LEU A 1 120 ? 4.694 -8.410 20.973 1.00 95.75 120 LEU A CA 1
ATOM 900 C C . LEU A 1 120 ? 4.475 -9.773 21.645 1.00 95.75 120 LEU A C 1
ATOM 902 O O . LEU A 1 120 ? 3.367 -10.060 22.082 1.00 95.75 120 LEU A O 1
ATOM 906 N N . ASP A 1 121 ? 5.535 -10.568 21.794 1.00 94.81 121 ASP A N 1
ATOM 907 C CA . ASP A 1 121 ? 5.481 -11.885 22.445 1.00 94.81 121 ASP A CA 1
ATOM 908 C C . ASP A 1 121 ? 5.207 -11.802 23.950 1.00 94.81 121 ASP A C 1
ATOM 910 O O . ASP A 1 121 ? 4.687 -12.748 24.536 1.00 94.81 121 ASP A O 1
ATOM 914 N N . ALA A 1 122 ? 5.556 -10.680 24.582 1.00 95.31 122 ALA A N 1
ATOM 915 C CA . ALA A 1 122 ? 5.292 -10.429 25.993 1.00 95.31 122 ALA A CA 1
ATOM 916 C C . ALA A 1 122 ? 3.852 -9.966 26.276 1.00 95.31 122 ALA A C 1
ATOM 918 O O . ALA A 1 122 ? 3.487 -9.844 27.448 1.00 95.31 122 ALA A O 1
ATOM 919 N N . TYR A 1 123 ? 3.027 -9.693 25.254 1.00 93.31 123 TYR A N 1
ATOM 920 C CA . TYR A 1 123 ? 1.622 -9.367 25.495 1.00 93.31 123 TYR A CA 1
ATOM 921 C C . TYR A 1 123 ? 0.898 -10.566 26.130 1.00 93.31 123 TYR A C 1
ATOM 923 O O . TYR A 1 123 ? 1.011 -11.687 25.628 1.00 93.31 123 TYR A O 1
ATOM 931 N N . PRO A 1 124 ? 0.129 -10.356 27.217 1.00 91.31 124 PRO A N 1
ATOM 932 C CA . PRO A 1 124 ? -0.631 -11.429 27.842 1.00 91.31 124 PRO A CA 1
ATOM 933 C C . PRO A 1 124 ? -1.605 -12.076 26.857 1.00 91.31 124 PRO A C 1
ATOM 935 O O . PRO A 1 124 ? -2.180 -11.408 25.994 1.00 91.31 124 PRO A O 1
ATOM 938 N N . THR A 1 125 ? -1.848 -13.377 27.023 1.00 89.62 125 THR A N 1
ATOM 939 C CA . THR A 1 125 ? -2.871 -14.062 26.226 1.00 89.62 125 THR A CA 1
ATOM 940 C C . THR A 1 125 ? -4.254 -13.481 26.512 1.00 89.62 125 THR A C 1
ATOM 942 O O . THR A 1 125 ? -4.522 -12.996 27.615 1.00 89.62 125 THR A O 1
ATOM 945 N N . TYR A 1 126 ? -5.171 -13.600 25.549 1.00 86.56 126 TYR A N 1
ATOM 946 C CA . TYR A 1 126 ? -6.567 -13.198 25.740 1.00 86.56 126 TYR A CA 1
ATOM 947 C C . TYR A 1 126 ? -7.182 -13.817 27.008 1.00 86.56 126 TYR A C 1
ATOM 949 O O . TYR A 1 126 ? -7.834 -13.122 27.783 1.00 86.56 126 TYR A O 1
ATOM 957 N N . SER A 1 127 ? -6.900 -15.098 27.272 1.00 88.12 127 SER A N 1
ATOM 958 C CA . SER A 1 127 ? -7.381 -15.796 28.469 1.00 88.12 127 SER A CA 1
ATOM 959 C C . SER A 1 127 ? -6.855 -15.173 29.766 1.00 88.12 127 SER A C 1
ATOM 961 O O . SER A 1 127 ? -7.602 -15.049 30.733 1.00 88.12 127 SER A O 1
ATOM 963 N N . SER A 1 128 ? -5.584 -14.762 29.797 1.00 87.50 128 SER A N 1
ATOM 964 C CA . SER A 1 128 ? -4.988 -14.100 30.963 1.00 87.50 128 SER A CA 1
ATOM 965 C C . SER A 1 128 ? -5.667 -12.758 31.233 1.00 87.50 128 SER A C 1
ATOM 967 O O . SER A 1 128 ? -6.042 -12.481 32.371 1.00 87.50 128 SER A O 1
ATOM 969 N N . ILE A 1 129 ? -5.901 -11.967 30.182 1.00 86.88 129 ILE A N 1
ATOM 970 C CA . ILE A 1 129 ? -6.586 -10.671 30.282 1.00 86.88 129 ILE A CA 1
ATOM 971 C C . ILE A 1 129 ? -7.994 -10.848 30.869 1.00 86.88 129 ILE A C 1
ATOM 973 O O . ILE A 1 129 ? -8.342 -10.126 31.797 1.00 86.88 129 ILE A O 1
ATOM 977 N N . GLN A 1 130 ? -8.761 -11.837 30.398 1.00 84.88 130 GLN A N 1
ATOM 978 C CA . GLN A 1 130 ? -10.110 -12.145 30.904 1.00 84.88 130 GLN A CA 1
ATOM 979 C C . GLN A 1 130 ? -10.120 -12.547 32.386 1.00 84.88 130 GLN A C 1
ATOM 981 O O . GLN A 1 130 ? -11.029 -12.189 33.120 1.00 84.88 130 GLN A O 1
ATOM 986 N N . SER A 1 131 ? -9.100 -13.276 32.847 1.00 83.38 131 SER A N 1
ATOM 987 C CA . SER A 1 131 ? -9.017 -13.692 34.255 1.00 83.38 131 SER A CA 1
ATOM 988 C C . SER A 1 131 ? -8.601 -12.567 35.211 1.00 83.38 131 SER A C 1
ATOM 990 O O . SER A 1 131 ? -8.893 -12.629 36.401 1.00 83.38 131 SER A O 1
ATOM 992 N N . THR A 1 132 ? -7.888 -11.553 34.709 1.00 87.00 132 THR A N 1
ATOM 993 C CA . THR A 1 132 ? -7.390 -10.430 35.522 1.00 87.00 132 THR A CA 1
ATOM 994 C C . THR A 1 132 ? -8.350 -9.242 35.517 1.00 87.00 132 THR A C 1
ATOM 996 O O . THR A 1 132 ? -8.455 -8.536 36.518 1.00 87.00 132 THR A O 1
ATOM 999 N N . TYR A 1 133 ? -9.052 -9.012 34.408 1.00 83.62 133 TYR A N 1
ATOM 1000 C CA . TYR A 1 133 ? -9.941 -7.870 34.227 1.00 83.62 133 TYR A CA 1
ATOM 1001 C C . TYR A 1 133 ? -11.358 -8.337 33.912 1.00 83.62 133 TYR A C 1
ATOM 1003 O O . TYR A 1 133 ? -11.559 -9.111 32.980 1.00 83.62 133 TYR A O 1
ATOM 1011 N N . ALA A 1 134 ? -12.341 -7.796 34.633 1.00 81.19 134 ALA A N 1
ATOM 1012 C CA . ALA A 1 134 ? -13.743 -8.020 34.311 1.00 81.19 134 ALA A CA 1
ATOM 1013 C C . ALA A 1 134 ? -14.070 -7.416 32.938 1.00 81.19 134 ALA A C 1
ATOM 1015 O O . ALA A 1 134 ? -13.766 -6.253 32.645 1.00 81.19 134 ALA A O 1
ATOM 1016 N N . THR A 1 135 ? -14.708 -8.206 32.086 1.00 81.94 135 THR A N 1
ATOM 1017 C CA . THR A 1 135 ? -15.212 -7.750 30.795 1.00 81.94 135 THR A CA 1
ATOM 1018 C C . THR A 1 135 ? -16.300 -6.705 30.967 1.00 81.94 135 THR A C 1
ATOM 1020 O O . THR A 1 135 ? -17.000 -6.646 31.980 1.00 81.94 135 THR A O 1
ATOM 1023 N N . LYS A 1 136 ? -16.524 -5.910 29.914 1.00 79.19 136 LYS A N 1
ATOM 1024 C CA . LYS A 1 136 ? -17.641 -4.962 29.886 1.00 79.19 136 LYS A CA 1
ATOM 1025 C C . LYS A 1 136 ? -18.984 -5.660 30.148 1.00 79.19 136 LYS A C 1
ATOM 1027 O O . LYS A 1 136 ? -19.823 -5.086 30.829 1.00 79.19 136 LYS A O 1
ATOM 1032 N N . SER A 1 137 ? -19.184 -6.881 29.650 1.00 78.50 137 SER A N 1
ATOM 1033 C CA . SER A 1 137 ? -20.387 -7.685 29.913 1.00 78.50 137 SER A CA 1
ATOM 1034 C C . SER A 1 137 ? -20.531 -8.086 31.380 1.00 78.50 137 SER A C 1
ATOM 1036 O O . SER A 1 137 ? -21.625 -7.964 31.922 1.00 78.50 137 SER A O 1
ATOM 1038 N N . GLU A 1 138 ? -19.447 -8.502 32.038 1.00 79.19 138 GLU A N 1
ATOM 1039 C CA . GLU A 1 138 ? -19.477 -8.911 33.450 1.00 79.19 138 GLU A CA 1
ATOM 1040 C C . GLU A 1 138 ? -19.789 -7.733 34.379 1.00 79.19 138 GLU A C 1
ATOM 1042 O O . GLU A 1 138 ? -20.591 -7.870 35.298 1.00 79.19 138 GLU A O 1
ATOM 1047 N N . ILE A 1 139 ? -19.242 -6.546 34.097 1.00 80.62 139 ILE A N 1
ATOM 1048 C CA . ILE A 1 139 ? -19.513 -5.344 34.905 1.00 80.62 139 ILE A CA 1
ATOM 1049 C C . ILE A 1 139 ? -20.858 -4.679 34.584 1.00 80.62 139 ILE A C 1
ATOM 1051 O O . ILE A 1 139 ? -21.349 -3.887 35.383 1.00 80.62 139 ILE A O 1
ATOM 1055 N N . THR A 1 140 ? -21.465 -4.964 33.424 1.00 73.44 140 THR A N 1
ATOM 1056 C CA . THR A 1 140 ? -22.757 -4.357 33.038 1.00 73.44 140 THR A CA 1
ATOM 1057 C C . THR A 1 140 ? -23.913 -4.894 33.883 1.00 73.44 140 THR A C 1
ATOM 1059 O O . THR A 1 140 ? -24.895 -4.189 34.070 1.00 73.44 140 THR A O 1
ATOM 1062 N N . ASN A 1 141 ? -23.780 -6.099 34.441 1.00 72.88 141 ASN A N 1
ATOM 1063 C CA . ASN A 1 141 ? -24.805 -6.712 35.289 1.00 72.88 141 ASN A CA 1
ATOM 1064 C C . ASN A 1 141 ? -24.622 -6.406 36.786 1.00 72.88 141 ASN A C 1
ATOM 1066 O O . ASN A 1 141 ? -25.379 -6.913 37.611 1.00 72.88 141 ASN A O 1
ATOM 1070 N N . MET A 1 142 ? -23.617 -5.609 37.160 1.00 84.69 142 MET A N 1
ATOM 1071 C CA . MET A 1 142 ? -23.413 -5.211 38.552 1.00 84.69 142 MET A CA 1
ATOM 1072 C C . MET A 1 142 ? -24.345 -4.064 38.946 1.00 84.69 142 MET A C 1
ATOM 1074 O O . MET A 1 142 ? -24.585 -3.142 38.165 1.00 84.69 142 MET A O 1
ATOM 1078 N N . TYR A 1 143 ? -24.809 -4.083 40.198 1.00 91.19 143 TYR A N 1
ATOM 1079 C CA . TYR A 1 143 ? -25.590 -2.985 40.752 1.00 91.19 143 TYR A CA 1
ATOM 1080 C C . TYR A 1 143 ? -24.770 -1.694 40.836 1.00 91.19 143 TYR A C 1
ATOM 1082 O O . TYR A 1 143 ? -23.710 -1.646 41.463 1.00 91.19 143 TYR A O 1
ATOM 1090 N N . LYS A 1 144 ? -25.283 -0.631 40.217 1.00 91.81 144 LYS A N 1
ATOM 1091 C CA . LYS A 1 144 ? -24.685 0.700 40.182 1.00 91.81 144 LYS A CA 1
ATOM 1092 C C . LYS A 1 144 ? -25.610 1.691 40.870 1.00 91.81 144 LYS A C 1
ATOM 1094 O O . LYS A 1 144 ? -26.674 1.998 40.351 1.00 91.81 144 LYS A O 1
ATOM 1099 N N . TYR A 1 145 ? -25.176 2.263 41.987 1.00 94.69 145 TYR A N 1
ATOM 1100 C CA . TYR A 1 145 ? -25.920 3.350 42.617 1.00 94.69 145 TYR A CA 1
ATOM 1101 C C . TYR A 1 145 ? -25.926 4.602 41.729 1.00 94.69 145 TYR A C 1
ATOM 1103 O O . TYR A 1 145 ? -24.871 5.108 41.337 1.00 94.69 145 TYR A O 1
ATOM 1111 N N . CYS A 1 146 ? -27.122 5.088 41.410 1.00 95.00 146 CYS A N 1
ATOM 1112 C CA . CYS A 1 146 ? -27.362 6.188 40.480 1.00 95.00 146 CYS A CA 1
ATOM 1113 C C . CYS A 1 146 ? -27.960 7.429 41.159 1.00 95.00 146 CYS A C 1
ATOM 1115 O O . CYS A 1 146 ? -27.918 8.511 40.573 1.00 95.00 146 CYS A O 1
ATOM 1117 N N . GLY A 1 147 ? -28.454 7.309 42.395 1.00 96.44 147 GLY A N 1
ATOM 1118 C CA . GLY A 1 147 ? -28.871 8.444 43.218 1.00 96.44 147 GLY A CA 1
ATOM 1119 C C . GLY A 1 147 ? -30.073 8.149 44.111 1.00 96.44 147 GLY A C 1
ATOM 1120 O O . GLY A 1 147 ? -30.470 6.999 44.292 1.00 96.44 147 GLY A O 1
ATOM 1121 N N . SER A 1 148 ? -30.662 9.220 44.641 1.00 97.38 148 SER A N 1
ATOM 1122 C CA . SER A 1 148 ? -31.901 9.184 45.421 1.00 97.38 148 SER A CA 1
ATOM 1123 C C . SER A 1 148 ? -33.053 9.795 44.627 1.00 97.38 148 SER A C 1
ATOM 1125 O O . SER A 1 148 ? -32.884 10.806 43.944 1.00 97.38 148 SER A O 1
ATOM 1127 N N . ALA A 1 149 ? -34.234 9.200 44.744 1.00 97.06 149 ALA A N 1
ATOM 1128 C CA . ALA A 1 149 ? -35.498 9.741 44.279 1.00 97.06 149 ALA A CA 1
ATOM 1129 C C . ALA A 1 149 ? -36.371 10.081 45.494 1.00 97.06 149 ALA A C 1
ATOM 1131 O O . ALA A 1 149 ? -36.555 9.253 46.384 1.00 97.06 149 ALA A O 1
ATOM 1132 N N . ALA A 1 150 ? -36.953 11.281 45.513 1.00 97.69 150 ALA A N 1
ATOM 1133 C CA . ALA A 1 150 ? -37.793 11.724 46.630 1.00 97.69 150 ALA A CA 1
ATOM 1134 C C . ALA A 1 150 ? -39.015 10.804 46.862 1.00 97.69 150 ALA A C 1
ATOM 1136 O O . ALA A 1 150 ? -39.464 10.619 47.991 1.00 97.69 150 ALA A O 1
ATOM 1137 N N . SER A 1 151 ? -39.556 10.203 45.798 1.00 96.31 151 SER A N 1
ATOM 1138 C CA . SER A 1 151 ? -40.660 9.236 45.844 1.00 96.31 151 SER A CA 1
ATOM 1139 C C . SER A 1 151 ? -40.623 8.287 44.642 1.00 96.31 151 SER A C 1
ATOM 1141 O O . SER A 1 151 ? -39.892 8.525 43.679 1.00 96.31 151 SER A O 1
ATOM 1143 N N . ALA A 1 152 ? -41.423 7.214 44.676 1.00 95.94 152 ALA A N 1
ATOM 1144 C CA . ALA A 1 152 ? -41.449 6.202 43.613 1.00 95.94 152 ALA A CA 1
ATOM 1145 C C . ALA A 1 152 ? -41.796 6.771 42.223 1.00 95.94 152 ALA A C 1
ATOM 1147 O O . ALA A 1 152 ? -41.260 6.298 41.224 1.00 95.94 152 ALA A O 1
ATOM 1148 N N . ASP A 1 153 ? -42.618 7.820 42.146 1.00 96.50 153 ASP A N 1
ATOM 1149 C CA . ASP A 1 153 ? -42.991 8.472 40.878 1.00 96.50 153 ASP A CA 1
ATOM 1150 C C . ASP A 1 153 ? -41.880 9.369 40.308 1.00 96.50 153 ASP A C 1
ATOM 1152 O O . ASP A 1 153 ? -42.007 9.911 39.209 1.00 96.50 153 ASP A O 1
ATOM 1156 N N . LYS A 1 154 ? -40.798 9.574 41.069 1.00 97.44 154 LYS A N 1
ATOM 1157 C CA . LYS A 1 154 ? -39.606 10.328 40.652 1.00 97.44 154 LYS A CA 1
ATOM 1158 C C . LYS A 1 154 ? -38.456 9.432 40.218 1.00 97.44 154 LYS A C 1
ATOM 1160 O O . LYS A 1 154 ? -37.403 9.951 39.850 1.00 97.44 154 LYS A O 1
ATOM 1165 N N . LEU A 1 155 ? -38.645 8.115 40.234 1.00 96.94 155 LEU A N 1
ATOM 1166 C CA . LEU A 1 155 ? -37.695 7.213 39.604 1.00 96.94 155 LEU A CA 1
ATOM 1167 C C . LEU A 1 155 ? -37.605 7.527 38.104 1.00 96.94 155 LEU A C 1
ATOM 1169 O O . LEU A 1 155 ? -38.629 7.832 37.482 1.00 96.94 155 LEU A O 1
ATOM 1173 N N . PRO A 1 156 ? -36.408 7.439 37.500 1.00 96.44 156 PRO A N 1
ATOM 1174 C CA . PRO A 1 156 ? -36.273 7.585 36.061 1.00 96.44 156 PRO A CA 1
ATOM 1175 C C . PRO A 1 156 ? -37.227 6.643 35.323 1.00 96.44 156 PRO A C 1
ATOM 1177 O O . PRO A 1 156 ? -37.422 5.494 35.740 1.00 96.44 156 PRO A O 1
ATOM 1180 N N . THR A 1 157 ? -37.794 7.134 34.221 1.00 95.25 157 THR A N 1
ATOM 1181 C CA . THR A 1 157 ? -38.668 6.375 33.310 1.00 95.25 157 THR A CA 1
ATOM 1182 C C . THR A 1 157 ? -38.020 6.110 31.950 1.00 95.25 157 THR A C 1
ATOM 1184 O O . THR A 1 157 ? -38.489 5.241 31.220 1.00 95.25 157 THR A O 1
ATOM 1187 N N . THR A 1 158 ? -36.915 6.791 31.633 1.00 94.19 158 THR A N 1
ATOM 1188 C CA . THR A 1 158 ? -36.138 6.606 30.400 1.00 94.19 158 THR A CA 1
ATOM 1189 C C . THR A 1 158 ? -34.639 6.622 30.684 1.00 94.19 158 THR A C 1
ATOM 1191 O O . THR A 1 158 ? -34.186 7.365 31.554 1.00 94.19 158 THR A O 1
ATOM 1194 N N . GLY A 1 159 ? -33.859 5.879 29.894 1.00 92.19 159 GLY A N 1
ATOM 1195 C CA . GLY A 1 159 ? -32.392 5.889 29.960 1.00 92.19 159 GLY A CA 1
ATOM 1196 C C . GLY A 1 159 ? -31.781 5.017 31.062 1.00 92.19 159 GLY A C 1
ATOM 1197 O O . GLY A 1 159 ? -30.567 5.058 31.253 1.00 92.19 159 GLY A O 1
ATOM 1198 N N . GLN A 1 160 ? -32.591 4.224 31.765 1.00 93.31 160 GLN A N 1
ATOM 1199 C CA . GLN A 1 160 ? -32.130 3.257 32.757 1.00 93.31 160 GLN A CA 1
ATOM 1200 C C . GLN A 1 160 ? -31.442 2.080 32.075 1.00 93.31 160 GLN A C 1
ATOM 1202 O O . GLN A 1 160 ? -31.843 1.625 31.001 1.00 93.31 160 GLN A O 1
ATOM 1207 N N . ARG A 1 161 ? -30.421 1.549 32.732 1.00 91.88 161 ARG A N 1
ATOM 1208 C CA . ARG A 1 161 ? -29.729 0.324 32.340 1.00 91.88 161 ARG A CA 1
ATOM 1209 C C . ARG A 1 161 ? -29.940 -0.721 33.420 1.00 91.88 161 ARG A C 1
ATOM 1211 O O . ARG A 1 161 ? -30.147 -0.384 34.583 1.00 91.88 161 ARG A O 1
ATOM 1218 N N . VAL A 1 162 ? -29.919 -1.991 33.019 1.00 91.88 162 VAL A N 1
ATOM 1219 C CA . VAL A 1 162 ? -29.997 -3.111 33.965 1.00 91.88 162 VAL A CA 1
ATOM 1220 C C . VAL A 1 162 ? -28.936 -2.910 35.047 1.00 91.88 162 VAL A C 1
ATOM 1222 O O . VAL A 1 162 ? -27.793 -2.586 34.734 1.00 91.88 162 VAL A O 1
ATOM 1225 N N . GLY A 1 163 ? -29.342 -3.042 36.306 1.00 91.88 163 GLY A N 1
ATOM 1226 C CA . GLY A 1 163 ? -28.471 -2.850 37.457 1.00 91.88 163 GLY A CA 1
ATOM 1227 C C . GLY A 1 163 ? -28.339 -1.406 37.949 1.00 91.88 163 GLY A C 1
ATOM 1228 O O . GLY A 1 163 ? -27.729 -1.207 38.993 1.00 91.88 163 GLY A O 1
ATOM 1229 N N . ASP A 1 164 ? -28.911 -0.392 37.290 1.00 94.50 164 ASP A N 1
ATOM 1230 C CA . ASP A 1 164 ? -28.991 0.948 37.889 1.00 94.50 164 ASP A CA 1
ATOM 1231 C C . ASP A 1 164 ? -29.850 0.874 39.173 1.00 94.50 164 ASP A C 1
ATOM 1233 O O . ASP A 1 164 ? -30.949 0.321 39.160 1.00 94.50 164 ASP A O 1
ATOM 1237 N N . VAL A 1 165 ? -29.350 1.415 40.284 1.00 96.56 165 VAL A N 1
ATOM 1238 C CA . VAL A 1 165 ? -29.972 1.367 41.616 1.00 96.56 165 VAL A CA 1
ATOM 1239 C C . VAL A 1 165 ? -30.290 2.773 42.098 1.00 96.56 165 VAL A C 1
ATOM 1241 O O . VAL A 1 165 ? -29.433 3.657 42.049 1.00 96.56 165 VAL A O 1
ATOM 1244 N N . TYR A 1 166 ? -31.501 2.969 42.610 1.00 97.12 166 TYR A N 1
ATOM 1245 C CA . TYR A 1 166 ? -31.927 4.209 43.250 1.00 97.12 166 TYR A CA 1
ATOM 1246 C C . TYR A 1 166 ? -32.443 3.952 44.659 1.00 97.12 166 TYR A C 1
ATOM 1248 O O . TYR A 1 166 ? -33.152 2.979 44.902 1.00 97.12 166 TYR A O 1
ATOM 1256 N N . ASN A 1 167 ? -32.133 4.872 45.564 1.00 96.56 167 ASN A N 1
ATOM 1257 C CA . ASN A 1 167 ? -32.771 4.961 46.870 1.00 96.56 167 ASN A CA 1
ATOM 1258 C C . ASN A 1 167 ? -34.091 5.741 46.755 1.00 96.56 167 ASN A C 1
ATOM 1260 O O . ASN A 1 167 ? -34.111 6.799 46.128 1.00 96.56 167 ASN A O 1
ATOM 1264 N N . ILE A 1 168 ? -35.177 5.271 47.372 1.00 96.56 168 ILE A N 1
ATOM 1265 C CA . ILE A 1 168 ? -36.450 6.005 47.446 1.00 96.56 168 ILE A CA 1
ATOM 1266 C C . ILE A 1 168 ? -36.613 6.582 48.851 1.00 96.56 168 ILE A C 1
ATOM 1268 O O . ILE A 1 168 ? -36.746 5.841 49.818 1.00 96.56 168 ILE A O 1
ATOM 1272 N N . GLU A 1 169 ? -36.636 7.906 48.982 1.00 96.75 169 GLU A N 1
ATOM 1273 C CA . GLU A 1 169 ? -36.589 8.577 50.293 1.00 96.75 169 GLU A CA 1
ATOM 1274 C C . GLU A 1 169 ? -37.887 8.450 51.102 1.00 96.75 169 GLU A C 1
ATOM 1276 O O . GLU A 1 169 ? -37.863 8.519 52.329 1.00 96.75 169 GLU A O 1
ATOM 1281 N N . THR A 1 170 ? -39.022 8.231 50.437 1.00 95.69 170 THR A N 1
ATOM 1282 C CA . THR A 1 170 ? -40.342 8.086 51.066 1.00 95.69 170 THR A CA 1
ATOM 1283 C C . THR A 1 170 ? -40.878 6.663 50.938 1.00 95.69 170 THR A C 1
ATOM 1285 O O . THR A 1 170 ? -40.512 5.921 50.026 1.00 95.69 170 THR A O 1
ATOM 1288 N N . ALA A 1 171 ? -41.759 6.266 51.862 1.00 92.75 171 ALA A N 1
ATOM 1289 C CA . ALA A 1 171 ? -42.420 4.964 51.797 1.00 92.75 171 ALA A CA 1
ATOM 1290 C C . ALA A 1 171 ? -43.245 4.833 50.506 1.00 92.75 171 ALA A C 1
ATOM 1292 O O . ALA A 1 171 ? -43.908 5.778 50.077 1.00 92.75 171 ALA A O 1
ATOM 1293 N N . SER A 1 172 ? -43.205 3.660 49.879 1.00 92.56 172 SER A N 1
ATOM 1294 C CA . SER A 1 172 ? -43.847 3.414 48.587 1.00 92.56 172 SER A CA 1
ATOM 1295 C C . SER A 1 172 ? -44.273 1.954 48.431 1.00 92.56 172 SER A C 1
ATOM 1297 O O . SER A 1 172 ? -44.065 1.129 49.316 1.00 92.56 172 SER A O 1
ATOM 1299 N N . LYS A 1 173 ? -44.820 1.602 47.261 1.00 90.88 173 LYS A N 1
ATOM 1300 C CA . LYS A 1 173 ? -45.130 0.206 46.908 1.00 90.88 173 LYS A CA 1
ATOM 1301 C C . LYS A 1 173 ? -43.916 -0.733 46.926 1.00 90.88 173 LYS A C 1
ATOM 1303 O O . LYS A 1 173 ? -44.101 -1.942 46.938 1.00 90.88 173 LYS A O 1
ATOM 1308 N N . TYR A 1 174 ? -42.699 -0.190 46.890 1.00 92.69 174 TYR A N 1
ATOM 1309 C CA . TYR A 1 174 ? -41.465 -0.975 46.900 1.00 92.69 174 TYR A CA 1
ATOM 1310 C C . TYR A 1 174 ? -40.951 -1.257 48.317 1.00 92.69 174 TYR A C 1
ATOM 1312 O O . TYR A 1 174 ? -40.075 -2.095 48.480 1.00 92.69 174 TYR A O 1
ATOM 1320 N N . GLY A 1 175 ? -41.486 -0.589 49.343 1.00 90.69 175 GLY A N 1
ATOM 1321 C CA . GLY A 1 175 ? -41.069 -0.768 50.731 1.00 90.69 175 GLY A CA 1
ATOM 1322 C C . GLY A 1 175 ? -41.134 0.523 51.546 1.00 90.69 175 GLY A C 1
ATOM 1323 O O . GLY A 1 175 ? -41.715 1.526 51.127 1.00 90.69 175 GLY A O 1
ATOM 1324 N N . GLY A 1 176 ? -40.529 0.491 52.735 1.00 90.56 176 GLY A N 1
ATOM 1325 C CA . GLY A 1 176 ? -40.422 1.655 53.616 1.00 90.56 176 GLY A CA 1
ATOM 1326 C C . GLY A 1 176 ? -39.573 2.794 53.037 1.00 90.56 176 GLY A C 1
ATOM 1327 O O . GLY A 1 176 ? -38.957 2.668 51.979 1.00 90.56 176 GLY A O 1
ATOM 1328 N N . ALA A 1 177 ? -39.541 3.920 53.752 1.00 92.62 177 ALA A N 1
ATOM 1329 C CA . ALA A 1 177 ? -38.646 5.031 53.439 1.00 92.62 177 ALA A CA 1
ATOM 1330 C C . ALA A 1 177 ? -37.180 4.560 53.446 1.00 92.62 177 ALA A C 1
ATOM 1332 O O . ALA A 1 177 ? -36.755 3.877 54.377 1.00 92.62 177 ALA A O 1
ATOM 1333 N N . GLY A 1 178 ? -36.424 4.919 52.410 1.00 92.12 178 GLY A N 1
ATOM 1334 C CA . GLY A 1 178 ? -35.042 4.485 52.209 1.00 92.12 178 GLY A CA 1
ATOM 1335 C C . GLY A 1 178 ? -34.880 3.154 51.461 1.00 92.12 178 GLY A C 1
ATOM 1336 O O . GLY A 1 178 ? -33.786 2.593 51.456 1.00 92.12 178 GLY A O 1
ATOM 1337 N N . MET A 1 179 ? -35.945 2.600 50.865 1.00 93.94 179 MET A N 1
ATOM 1338 C CA . MET A 1 179 ? -35.838 1.353 50.100 1.00 93.94 179 MET A CA 1
ATOM 1339 C C . MET A 1 179 ? -35.025 1.566 48.818 1.00 93.94 179 MET A C 1
ATOM 1341 O O . MET A 1 179 ? -35.350 2.428 47.998 1.00 93.94 179 MET A O 1
ATOM 1345 N N . ASN A 1 180 ? -34.009 0.726 48.614 1.00 95.75 180 ASN A N 1
ATOM 1346 C CA . ASN A 1 180 ? -33.277 0.667 47.356 1.00 95.75 180 ASN A CA 1
ATOM 1347 C C . ASN A 1 180 ? -34.026 -0.197 46.343 1.00 95.75 180 ASN A C 1
ATOM 1349 O O . ASN A 1 180 ? -34.448 -1.311 46.654 1.00 95.75 180 ASN A O 1
ATOM 1353 N N . VAL A 1 181 ? -34.131 0.296 45.115 1.00 95.81 181 VAL A N 1
ATOM 1354 C CA . VAL A 1 181 ? -34.677 -0.440 43.975 1.00 95.81 181 VAL A CA 1
ATOM 1355 C C . VAL A 1 181 ? -33.641 -0.530 42.864 1.00 95.81 181 VAL A C 1
ATOM 1357 O O . VAL A 1 181 ? -32.929 0.440 42.605 1.00 95.81 181 VAL A O 1
ATOM 1360 N N . ALA A 1 182 ? -33.571 -1.670 42.185 1.00 95.88 182 ALA A N 1
ATOM 1361 C CA . ALA A 1 182 ? -32.737 -1.876 41.008 1.00 95.88 182 ALA A CA 1
ATOM 1362 C C . ALA A 1 182 ? -33.587 -1.988 39.743 1.00 95.88 182 ALA A C 1
ATOM 1364 O O . ALA A 1 182 ? -34.661 -2.584 39.749 1.00 95.88 182 ALA A O 1
ATOM 1365 N N . TRP A 1 183 ? -33.106 -1.441 38.632 1.00 95.56 183 TRP A N 1
ATOM 1366 C CA . TRP A 1 183 ? -33.732 -1.653 37.334 1.00 95.56 183 TRP A CA 1
ATOM 1367 C C . TRP A 1 183 ? -33.356 -3.034 36.795 1.00 95.56 183 TRP A C 1
ATOM 1369 O O . TRP A 1 183 ? -32.186 -3.300 36.518 1.00 95.56 183 TRP A O 1
ATOM 1379 N N . ASN A 1 184 ? -34.340 -3.911 36.599 1.00 91.81 184 ASN A N 1
ATOM 1380 C CA . ASN A 1 184 ? -34.109 -5.264 36.074 1.00 91.81 184 ASN A CA 1
ATOM 1381 C C . ASN A 1 184 ? -34.132 -5.339 34.531 1.00 91.81 184 ASN A C 1
ATOM 1383 O O . ASN A 1 184 ? -33.968 -6.412 33.958 1.00 91.81 184 ASN A O 1
ATOM 1387 N N . GLY A 1 185 ? -34.347 -4.206 33.852 1.00 91.94 185 GLY A N 1
ATOM 1388 C CA . GLY A 1 185 ? -34.507 -4.124 32.396 1.00 91.94 185 GLY A CA 1
ATOM 1389 C C . GLY A 1 185 ? -35.938 -3.840 31.943 1.00 91.94 185 GLY A C 1
ATOM 1390 O O . GLY A 1 185 ? -36.137 -3.401 30.815 1.00 91.94 185 GLY A O 1
ATOM 1391 N N . SER A 1 186 ? -36.928 -4.055 32.809 1.00 94.19 186 SER A N 1
ATOM 1392 C CA . SER A 1 186 ? -38.348 -3.814 32.515 1.00 94.19 186 SER A CA 1
ATOM 1393 C C . SER A 1 186 ? -39.063 -3.044 33.622 1.00 94.19 186 SER A C 1
ATOM 1395 O O . SER A 1 186 ? -39.927 -2.218 33.335 1.00 94.19 186 SER A O 1
ATOM 1397 N N . THR A 1 187 ? -38.710 -3.295 34.880 1.00 95.06 187 THR A N 1
ATOM 1398 C CA . THR A 1 187 ? -39.306 -2.654 36.052 1.00 95.06 187 THR A CA 1
ATOM 1399 C C . THR A 1 187 ? -38.255 -2.383 37.125 1.00 95.06 187 THR A C 1
ATOM 1401 O O . THR A 1 187 ? -37.178 -2.981 37.146 1.00 95.06 187 THR A O 1
ATOM 1404 N N . TRP A 1 188 ? -38.594 -1.482 38.045 1.00 95.62 188 TRP A N 1
ATOM 1405 C CA . TRP A 1 188 ? -37.864 -1.318 39.298 1.00 95.62 188 TRP A CA 1
ATOM 1406 C C . TRP A 1 188 ? -38.224 -2.463 40.251 1.00 95.62 188 TRP A C 1
ATOM 1408 O O . TRP A 1 188 ? -39.407 -2.728 40.462 1.00 95.62 188 TRP A O 1
ATOM 1418 N N . ASP A 1 189 ? -37.210 -3.128 40.794 1.00 94.00 189 ASP A N 1
ATOM 1419 C CA . ASP A 1 189 ? -37.309 -4.280 41.693 1.00 94.00 189 ASP A CA 1
ATOM 1420 C C . ASP A 1 189 ? -36.708 -3.923 43.066 1.00 94.00 189 ASP A C 1
ATOM 1422 O O . ASP A 1 189 ? -35.581 -3.416 43.105 1.00 94.00 189 ASP A O 1
ATOM 1426 N N . PRO A 1 190 ? -37.429 -4.092 44.190 1.00 94.06 190 PRO A N 1
ATOM 1427 C CA . PRO A 1 190 ? -36.901 -3.766 45.513 1.00 94.06 190 PRO A CA 1
ATOM 1428 C C . PRO A 1 190 ? -35.785 -4.725 45.937 1.00 94.06 190 PRO A C 1
ATOM 1430 O O . PRO A 1 190 ? -35.922 -5.939 45.854 1.00 94.06 190 PRO A O 1
ATOM 1433 N N . LEU A 1 191 ? -34.686 -4.172 46.456 1.00 92.06 191 LEU A N 1
ATOM 1434 C CA . LEU A 1 191 ? -33.519 -4.935 46.923 1.00 92.06 191 LEU A CA 1
ATOM 1435 C C . LEU A 1 191 ? -33.628 -5.395 48.388 1.00 92.06 191 LEU A C 1
ATOM 1437 O O . LEU A 1 191 ? -32.654 -5.884 48.958 1.00 92.06 191 LEU A O 1
ATOM 1441 N N . GLY A 1 192 ? -34.792 -5.220 49.009 1.00 85.44 192 GLY A N 1
ATOM 1442 C CA . GLY A 1 192 ? -35.086 -5.659 50.369 1.00 85.44 192 GLY A CA 1
ATOM 1443 C C . GLY A 1 192 ? -36.484 -6.260 50.458 1.00 85.44 192 GLY A C 1
ATOM 1444 O O . GLY A 1 192 ? -37.378 -5.888 49.697 1.00 85.44 192 GLY A O 1
ATOM 1445 N N . GLU A 1 193 ? -36.679 -7.194 51.388 1.00 76.12 193 GLU A N 1
ATOM 1446 C CA . GLU A 1 193 ? -37.979 -7.833 51.589 1.00 76.12 193 GLU A CA 1
ATOM 1447 C C . GLU A 1 193 ? -39.028 -6.842 52.114 1.00 76.12 193 GLU A C 1
ATOM 1449 O O . GLU A 1 193 ? -38.773 -6.024 53.003 1.00 76.12 193 GLU A O 1
ATOM 1454 N N . ILE A 1 194 ? -40.248 -6.958 51.589 1.00 68.00 194 ILE A N 1
ATOM 1455 C CA . ILE A 1 194 ? -41.428 -6.284 52.129 1.00 68.00 194 ILE A CA 1
ATOM 1456 C C . ILE A 1 194 ? -42.065 -7.229 53.153 1.00 68.00 194 ILE A C 1
ATOM 1458 O O . ILE A 1 194 ? -42.799 -8.149 52.790 1.00 68.00 194 ILE A O 1
ATOM 1462 N N . PHE A 1 195 ? -41.813 -7.007 54.444 1.00 69.00 195 PHE A N 1
ATOM 1463 C CA . PHE A 1 195 ? -42.526 -7.729 55.499 1.00 69.00 195 PHE A CA 1
ATOM 1464 C C . PHE A 1 195 ? -44.009 -7.344 55.476 1.00 69.00 195 PHE A C 1
ATOM 1466 O O . PHE A 1 195 ? -44.380 -6.218 55.805 1.00 69.00 195 PHE A O 1
ATOM 1473 N N . SER A 1 196 ? -44.862 -8.287 55.081 1.00 65.81 196 SER A N 1
ATOM 1474 C CA . SER A 1 196 ? -46.314 -8.103 55.068 1.00 65.81 196 SER A CA 1
ATOM 1475 C C . SER A 1 196 ? -46.915 -8.708 56.332 1.00 65.81 196 SER A C 1
ATOM 1477 O O . SER A 1 196 ? -47.009 -9.927 56.461 1.00 65.81 196 SER A O 1
ATOM 1479 N N . ILE A 1 197 ? -47.334 -7.864 57.275 1.00 70.88 197 ILE A N 1
ATOM 1480 C CA . ILE A 1 197 ? -48.099 -8.310 58.444 1.00 70.88 197 ILE A CA 1
ATOM 1481 C C . ILE A 1 197 ? -49.573 -8.341 58.042 1.00 70.88 197 ILE A C 1
ATOM 1483 O O . ILE A 1 197 ? -50.198 -7.296 57.869 1.00 70.88 197 ILE A O 1
ATOM 1487 N N . SER A 1 198 ? -50.128 -9.542 57.887 1.00 75.50 198 SER A N 1
ATOM 1488 C CA . SER A 1 198 ? -51.573 -9.720 57.728 1.00 75.50 198 SER A CA 1
ATOM 1489 C C . SER A 1 198 ? -52.213 -9.774 59.109 1.00 75.50 198 SER A C 1
ATOM 1491 O O . SER A 1 198 ? -51.818 -10.587 59.945 1.00 75.50 198 SER A O 1
ATOM 1493 N N . THR A 1 199 ? -53.186 -8.907 59.372 1.00 80.50 199 THR A N 1
ATOM 1494 C CA . THR A 1 199 ? -53.957 -8.977 60.612 1.00 80.50 199 THR A CA 1
ATOM 1495 C C . THR A 1 199 ? -54.840 -10.221 60.585 1.00 80.50 199 THR A C 1
ATOM 1497 O O . THR A 1 199 ? -55.618 -10.433 59.656 1.00 80.50 199 THR A O 1
ATOM 1500 N N . ILE A 1 200 ? -54.722 -11.063 61.611 1.00 83.88 200 ILE A N 1
ATOM 1501 C CA . ILE A 1 200 ? -55.660 -12.164 61.815 1.00 83.88 200 ILE A CA 1
ATOM 1502 C C . ILE A 1 200 ? -56.970 -11.555 62.319 1.00 83.88 200 ILE A C 1
ATOM 1504 O O . ILE A 1 200 ? -56.985 -10.817 63.305 1.00 83.88 200 ILE A O 1
ATOM 1508 N N . THR A 1 201 ? -58.073 -11.833 61.628 1.00 88.19 201 THR A N 1
ATOM 1509 C CA . THR A 1 201 ? -59.402 -11.401 62.068 1.00 88.19 201 THR A CA 1
ATOM 1510 C C . THR A 1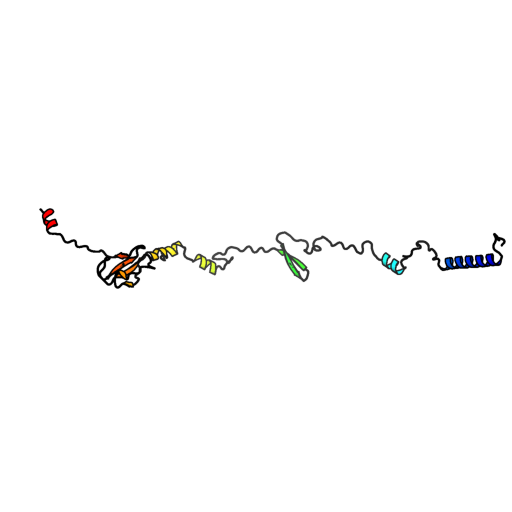 201 ? -59.936 -12.355 63.133 1.00 88.19 201 THR A C 1
ATOM 1512 O O . THR A 1 201 ? -59.651 -13.553 63.097 1.00 88.19 201 THR A O 1
ATOM 1515 N N . ASN A 1 202 ? -60.764 -11.848 64.052 1.00 85.69 202 ASN A N 1
ATOM 1516 C CA . ASN A 1 202 ? -61.437 -12.693 65.049 1.00 85.69 202 ASN A CA 1
ATOM 1517 C C . ASN A 1 202 ? -62.218 -13.831 64.375 1.00 85.69 202 ASN A C 1
ATOM 1519 O O . ASN A 1 202 ? -62.091 -14.978 64.770 1.00 85.69 202 ASN A O 1
ATOM 1523 N N . THR A 1 203 ? -62.890 -13.543 63.257 1.00 88.88 203 THR A N 1
ATOM 1524 C CA . THR A 1 203 ? -63.603 -14.543 62.450 1.00 88.88 203 THR A CA 1
ATOM 1525 C C . THR A 1 203 ? -62.707 -15.691 61.969 1.00 88.88 203 THR A C 1
ATOM 1527 O O . THR A 1 203 ? -63.140 -16.843 61.963 1.00 88.88 203 THR A O 1
ATOM 1530 N N . TRP A 1 204 ? -61.463 -15.407 61.565 1.00 90.62 204 TRP A N 1
ATOM 1531 C CA . TRP A 1 204 ? -60.516 -16.451 61.167 1.00 90.62 204 TRP A CA 1
ATOM 1532 C C . TRP A 1 204 ? -60.081 -17.301 62.367 1.00 90.62 204 TRP A C 1
ATOM 1534 O O . TRP A 1 204 ? -60.018 -18.524 62.232 1.00 90.62 204 TRP A O 1
ATOM 1544 N N . MET A 1 205 ? -59.837 -16.680 63.531 1.00 88.31 205 MET A N 1
ATOM 1545 C CA . MET A 1 205 ? -59.502 -17.400 64.770 1.00 88.31 205 MET A CA 1
ATOM 1546 C C . MET A 1 205 ? -60.639 -18.325 65.199 1.00 88.31 205 MET A C 1
ATOM 1548 O O . MET A 1 205 ? -60.408 -19.508 65.428 1.00 88.31 205 MET A O 1
ATOM 1552 N N . ASP A 1 206 ? -61.866 -17.809 65.209 1.00 90.94 206 ASP A N 1
ATOM 1553 C CA . ASP A 1 206 ? -63.057 -18.539 65.648 1.00 90.94 206 ASP A CA 1
ATOM 1554 C C . ASP A 1 206 ? -63.365 -19.760 64.762 1.00 90.94 206 ASP A C 1
ATOM 1556 O O . ASP A 1 206 ? -63.973 -20.720 65.221 1.00 90.94 206 ASP A O 1
ATOM 1560 N N . THR A 1 207 ? -62.942 -19.738 63.492 1.00 90.00 207 THR A N 1
ATOM 1561 C CA . THR A 1 207 ? -63.214 -20.812 62.516 1.00 90.00 207 THR A CA 1
ATOM 1562 C C . THR A 1 207 ? -62.126 -21.892 62.477 1.00 90.00 207 THR A C 1
ATOM 1564 O O . THR A 1 207 ? -62.407 -23.020 62.084 1.00 90.00 207 THR A O 1
ATOM 1567 N N . ASN A 1 208 ? -60.877 -21.561 62.823 1.00 86.19 208 ASN A N 1
ATOM 1568 C CA . ASN A 1 208 ? -59.715 -22.421 62.545 1.00 86.19 208 ASN A CA 1
ATOM 1569 C C . ASN A 1 208 ? -58.926 -22.849 63.796 1.00 86.19 208 ASN A C 1
ATOM 1571 O O . ASN A 1 208 ? -57.980 -23.622 63.663 1.00 86.19 208 ASN A O 1
ATOM 1575 N N . LEU A 1 209 ? -59.258 -22.333 64.986 1.00 84.12 209 LEU A N 1
ATOM 1576 C CA . LEU A 1 209 ? -58.532 -22.606 66.239 1.00 84.12 209 LEU A CA 1
ATOM 1577 C C . LEU A 1 209 ? -59.374 -23.327 67.308 1.00 84.12 209 LEU A C 1
ATOM 1579 O O . LEU A 1 209 ? -58.981 -23.355 68.474 1.00 84.12 209 LEU A O 1
ATOM 1583 N N . THR A 1 210 ? -60.501 -23.921 66.920 1.00 65.88 210 THR A N 1
ATOM 1584 C CA . THR A 1 210 ? -61.298 -24.834 67.762 1.00 65.88 210 THR A CA 1
ATOM 1585 C C . THR A 1 210 ? -61.054 -26.281 67.376 1.00 65.88 210 THR A C 1
ATOM 1587 O O . THR A 1 210 ? -60.902 -27.115 68.293 1.00 65.88 210 THR A O 1
#

pLDDT: mean 86.41, std 10.0, range [46.66, 97.81]